Protein AF-A0A2V6QVB0-F1 (afdb_monomer_lite)

Foldseek 3Di:
DDDDDDDDPPPPPPPPPPPLPQQFDDDDPLLVVLVVCCCVPFAVFFADPPDDDHWDWPDWTWGDQQPPPWTKTWTQTDDQAQQTARIWIWTQDPVRDIDTQQEGEQDDAWDFDPVSHDYQVVVVFKDKAFPDCPVDDDPVVVVVVVVQVDQFQEWEDALGIIMTGNHDGRRHYYYCPVHDDPPPDRDCPGTGGADWPDWDWAAAPVGSPHIWIWTDGPQKIKTKRFNDQDPVSDTPIDIDMDGHDPQFDAFDDDSDNFTWTAGVVRDIDGHHDDDD

pLDDT: mean 82.77, std 16.92, range [29.02, 98.0]

Sequence (276 aa):
MKTLLVVGTAAFGLCLVAAVVSAQEEQSPRDLAALQKHIVEKDYPELFGSTAYRTKIEKILNVDLDRDGNRELVVLFAPHYRQSAPIVIYRLSKTLEVTRVKEGLAPGPLVPLSGAYLDSHSLGQGVDFTLNAKDGPIDREKTLKGLFQSKFGGIVEYRSFVHADGRTGEPAYVDMRHVDVPRGKMNCEEFEFSHVDGIAAGALQADPTKVYLVARVGPELWLYHISEFLPSGLLRKEVHVEKLPVDFVRFAPGTNPILLYETSSRAVQPLRFLPH

Structure (mmCIF, N/CA/C/O backbone):
data_AF-A0A2V6QVB0-F1
#
_entry.id   AF-A0A2V6QVB0-F1
#
loop_
_atom_site.group_PDB
_atom_site.id
_atom_site.type_symbol
_atom_site.label_atom_id
_atom_site.label_alt_id
_atom_site.label_comp_id
_atom_site.label_asym_id
_atom_site.label_entity_id
_atom_site.label_seq_id
_atom_site.pdbx_PDB_ins_code
_atom_site.Cartn_x
_atom_site.Cartn_y
_atom_site.Cartn_z
_atom_site.occupancy
_atom_site.B_iso_or_equiv
_atom_site.auth_seq_id
_atom_site.auth_comp_id
_atom_site.auth_asym_id
_atom_site.auth_atom_id
_atom_site.pdbx_PDB_model_num
ATOM 1 N N . MET A 1 1 ? 61.198 42.434 -23.731 1.00 37.97 1 MET A N 1
ATOM 2 C CA . MET A 1 1 ? 59.963 43.212 -23.983 1.00 37.97 1 MET A CA 1
ATOM 3 C C . MET A 1 1 ? 58.787 42.256 -23.901 1.00 37.97 1 MET A C 1
ATOM 5 O O . MET A 1 1 ? 58.897 41.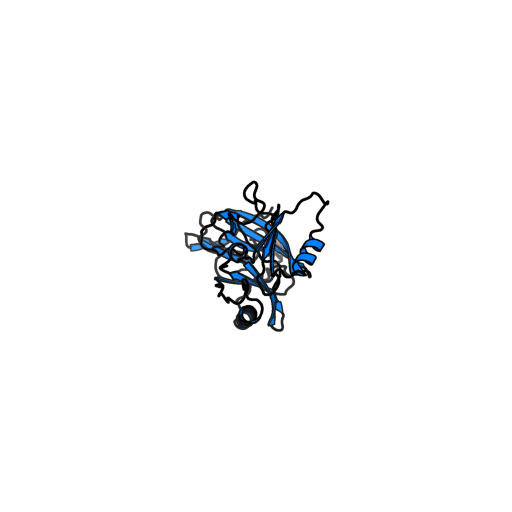146 -24.400 1.00 37.97 1 MET A O 1
ATOM 9 N N . LYS A 1 2 ? 57.763 42.640 -23.133 1.00 32.22 2 LYS A N 1
ATOM 10 C CA . LYS A 1 2 ? 56.656 41.797 -22.662 1.00 32.22 2 LYS A CA 1
ATOM 11 C C . LYS A 1 2 ? 55.667 41.494 -23.791 1.00 32.22 2 LYS A C 1
ATOM 13 O O . LYS A 1 2 ? 55.206 42.430 -24.435 1.00 32.22 2 LYS A O 1
ATOM 18 N N . THR A 1 3 ? 55.278 40.230 -23.927 1.00 32.44 3 THR A N 1
ATOM 19 C CA . THR A 1 3 ? 54.075 39.826 -24.664 1.00 32.44 3 THR A CA 1
ATOM 20 C C . THR A 1 3 ? 53.058 39.309 -23.653 1.00 32.44 3 THR A C 1
ATOM 22 O O . THR A 1 3 ? 53.370 38.448 -22.832 1.00 32.44 3 THR A O 1
ATOM 25 N N . LEU A 1 4 ? 51.873 39.919 -23.684 1.00 32.25 4 LEU A N 1
ATOM 26 C CA . LEU A 1 4 ? 50.673 39.584 -22.920 1.00 32.25 4 LEU A CA 1
ATOM 27 C C . LEU A 1 4 ? 50.307 38.102 -23.101 1.00 32.25 4 LEU A C 1
ATOM 29 O O . LEU A 1 4 ? 50.143 37.657 -24.235 1.00 32.25 4 LEU A O 1
ATOM 33 N N . LEU A 1 5 ? 50.079 37.379 -22.001 1.00 29.02 5 LEU A N 1
ATOM 34 C CA . LEU A 1 5 ? 49.250 36.176 -22.017 1.00 29.02 5 LEU A CA 1
ATOM 35 C C . LEU A 1 5 ? 47.965 36.488 -21.250 1.00 29.02 5 LEU A C 1
ATOM 37 O O . LEU A 1 5 ? 47.986 36.764 -20.051 1.00 29.02 5 LEU A O 1
ATOM 41 N N . VAL A 1 6 ? 46.857 36.495 -21.984 1.00 32.34 6 VAL A N 1
ATOM 42 C CA . VAL A 1 6 ? 45.498 36.596 -21.459 1.00 32.34 6 VAL A CA 1
ATOM 43 C C . VAL A 1 6 ? 45.210 35.307 -20.692 1.00 32.34 6 VAL A C 1
ATOM 45 O O . VAL A 1 6 ? 45.078 34.242 -21.290 1.00 32.34 6 VAL A O 1
ATOM 48 N N . VAL A 1 7 ? 45.139 35.390 -19.364 1.00 35.25 7 VAL A N 1
ATOM 49 C CA . VAL A 1 7 ? 44.635 34.297 -18.527 1.00 35.25 7 VAL A CA 1
ATOM 50 C C . VAL A 1 7 ? 43.115 34.393 -18.547 1.00 35.25 7 VAL A C 1
ATOM 52 O O . VAL A 1 7 ? 42.525 35.249 -17.892 1.00 35.25 7 VAL A O 1
ATOM 55 N N . GLY A 1 8 ? 42.488 33.541 -19.357 1.00 29.86 8 GLY A N 1
ATOM 56 C CA . GLY A 1 8 ? 41.046 33.343 -19.340 1.00 29.86 8 GLY A CA 1
ATOM 57 C C . GLY A 1 8 ? 40.625 32.764 -17.994 1.00 29.86 8 GLY A C 1
ATOM 58 O O . GLY A 1 8 ? 40.936 31.621 -17.668 1.00 29.86 8 GLY A O 1
ATOM 59 N N . THR A 1 9 ? 39.912 33.561 -17.207 1.00 36.75 9 THR A N 1
ATOM 60 C CA . THR A 1 9 ? 39.172 33.112 -16.030 1.00 36.75 9 THR A CA 1
ATOM 61 C C . THR A 1 9 ? 38.014 32.229 -16.483 1.00 36.75 9 THR A C 1
ATOM 63 O O . THR A 1 9 ? 36.933 32.722 -16.803 1.00 36.75 9 THR A O 1
ATOM 66 N N . ALA A 1 10 ? 38.233 30.916 -16.521 1.00 37.19 10 ALA A N 1
ATOM 67 C CA . ALA A 1 10 ? 37.147 29.950 -16.544 1.00 37.19 10 ALA A CA 1
ATOM 68 C C . ALA A 1 10 ? 36.517 29.927 -15.146 1.00 37.19 10 ALA A C 1
ATOM 70 O O . ALA A 1 10 ? 37.020 29.280 -14.228 1.00 37.19 10 ALA A O 1
ATOM 71 N N . ALA A 1 11 ? 35.442 30.696 -14.977 1.00 36.75 11 ALA A N 1
ATOM 72 C CA . ALA A 1 11 ? 34.552 30.574 -13.838 1.00 36.75 11 ALA A CA 1
ATOM 73 C C . ALA A 1 11 ? 33.973 29.152 -13.849 1.00 36.75 11 ALA A C 1
ATOM 75 O O . ALA A 1 11 ? 33.065 28.841 -14.617 1.00 36.75 11 ALA A O 1
ATOM 76 N N . PHE A 1 12 ? 34.546 28.272 -13.027 1.00 38.44 12 PHE A N 1
ATOM 77 C CA . PHE A 1 12 ? 33.938 26.997 -12.685 1.00 38.44 12 PHE A CA 1
ATOM 78 C C . PHE A 1 12 ? 32.614 27.314 -11.993 1.00 38.44 12 PHE A C 1
ATOM 80 O O . PHE A 1 12 ? 32.586 27.768 -10.848 1.00 38.44 12 PHE A O 1
ATOM 87 N N . GLY A 1 13 ? 31.523 27.144 -12.739 1.00 34.06 13 GLY A N 1
ATOM 88 C CA . GLY A 1 13 ? 30.174 27.231 -12.218 1.00 34.06 13 GLY A CA 1
ATOM 89 C C . GLY A 1 13 ? 30.041 26.273 -11.045 1.00 34.06 13 GLY A C 1
ATOM 90 O O . GLY A 1 13 ? 30.185 25.060 -11.195 1.00 34.06 13 GLY A O 1
ATOM 91 N N . LEU A 1 14 ? 29.793 26.846 -9.873 1.00 36.28 14 LEU A N 1
ATOM 92 C CA . LEU A 1 14 ? 29.378 26.139 -8.679 1.00 36.28 14 LEU A CA 1
ATOM 93 C C . LEU A 1 14 ? 28.029 25.476 -9.011 1.00 36.28 14 LEU A C 1
ATOM 95 O O . LEU A 1 14 ? 26.980 26.111 -8.924 1.00 36.28 14 LEU A O 1
ATOM 99 N N . CYS A 1 15 ? 28.042 24.223 -9.472 1.00 34.62 15 CYS A N 1
ATOM 100 C CA . CYS A 1 15 ? 26.831 23.414 -9.481 1.00 34.62 15 CYS A CA 1
ATOM 101 C C . CYS A 1 15 ? 26.385 23.302 -8.026 1.00 34.62 15 CYS A C 1
ATOM 103 O O . CYS A 1 15 ? 27.050 22.644 -7.225 1.00 34.62 15 CYS A O 1
ATOM 105 N N . LEU A 1 16 ? 25.279 23.967 -7.681 1.00 35.72 16 LEU A N 1
ATOM 106 C CA . LEU A 1 16 ? 24.514 23.629 -6.493 1.00 35.72 16 LEU A CA 1
ATOM 107 C C . LEU A 1 16 ? 24.148 22.148 -6.611 1.00 35.72 16 LEU A C 1
ATOM 109 O O . LEU A 1 16 ? 23.191 21.781 -7.290 1.00 35.72 16 LEU A O 1
ATOM 113 N N . VAL A 1 17 ? 24.921 21.289 -5.953 1.00 37.25 17 VAL A N 1
ATOM 114 C CA . VAL A 1 17 ? 24.457 19.963 -5.570 1.00 37.25 17 VAL A CA 1
ATOM 115 C C . VAL A 1 17 ? 23.397 20.235 -4.514 1.00 37.25 17 VAL A C 1
ATOM 117 O O . VAL A 1 17 ? 23.706 20.391 -3.334 1.00 37.25 17 VAL A O 1
ATOM 120 N N . ALA A 1 18 ? 22.147 20.401 -4.951 1.00 39.25 18 ALA A N 1
ATOM 121 C CA . ALA A 1 18 ? 21.017 20.275 -4.051 1.00 39.25 18 ALA A CA 1
ATOM 122 C C . ALA A 1 18 ? 21.215 18.935 -3.340 1.00 39.25 18 ALA A C 1
ATOM 124 O O . ALA A 1 18 ? 21.304 17.897 -3.997 1.00 39.25 18 ALA A O 1
ATOM 125 N N . ALA A 1 19 ? 21.412 18.978 -2.023 1.00 41.78 19 ALA A N 1
ATOM 126 C CA . ALA A 1 19 ? 21.563 17.781 -1.222 1.00 41.78 19 ALA A CA 1
ATOM 127 C C . ALA A 1 19 ? 20.318 16.928 -1.462 1.00 41.78 19 ALA A C 1
ATOM 129 O O . ALA A 1 19 ? 19.223 17.272 -1.014 1.00 41.78 19 ALA A O 1
ATOM 130 N N . VAL A 1 20 ? 20.470 15.848 -2.228 1.00 46.78 20 VAL A N 1
ATOM 131 C CA . VAL A 1 20 ? 19.420 14.850 -2.365 1.00 46.78 20 VAL A CA 1
ATOM 132 C C . VAL A 1 20 ? 19.421 14.114 -1.034 1.00 46.78 20 VAL A C 1
ATOM 134 O O . VAL A 1 20 ? 20.191 13.180 -0.823 1.00 46.78 20 VAL A O 1
ATOM 137 N N . VAL A 1 21 ? 18.657 14.646 -0.079 1.00 53.91 21 VAL A N 1
ATOM 138 C CA . VAL A 1 21 ? 18.435 14.000 1.212 1.00 53.91 21 VAL A CA 1
ATOM 139 C C . VAL A 1 21 ? 17.863 12.625 0.901 1.00 53.91 21 VAL A C 1
ATOM 141 O O . VAL A 1 21 ? 16.886 12.514 0.160 1.00 53.91 21 VAL A O 1
ATOM 144 N N . SER A 1 22 ? 18.514 11.580 1.407 1.00 57.16 22 SER A N 1
ATOM 145 C CA . SER A 1 22 ? 17.999 10.226 1.261 1.00 57.16 22 SER A CA 1
ATOM 146 C C . SER A 1 22 ? 16.628 10.155 1.919 1.00 57.16 22 SER A C 1
ATOM 148 O O . SER A 1 22 ? 16.522 10.303 3.135 1.00 57.16 22 SER A O 1
ATOM 150 N N . ALA A 1 23 ? 15.589 9.941 1.113 1.00 58.94 23 ALA A N 1
ATOM 151 C CA . ALA A 1 23 ? 14.232 9.766 1.614 1.00 58.94 23 ALA A CA 1
ATOM 152 C C . ALA A 1 23 ? 14.097 8.474 2.433 1.00 58.94 23 ALA A C 1
ATOM 154 O O . ALA A 1 23 ? 13.244 8.397 3.307 1.00 58.94 23 ALA A O 1
ATOM 155 N N . GLN A 1 24 ? 14.956 7.478 2.181 1.00 63.97 24 GLN A N 1
ATOM 156 C CA . GLN A 1 24 ? 14.956 6.186 2.864 1.00 63.97 24 GLN A CA 1
ATOM 157 C C . GLN A 1 24 ? 16.152 6.073 3.823 1.00 63.97 24 GLN A C 1
ATOM 159 O O . GLN A 1 24 ? 17.269 6.452 3.465 1.00 63.97 24 GLN A O 1
ATOM 164 N N . GLU A 1 25 ? 15.956 5.510 5.014 1.00 65.50 25 GLU A N 1
ATOM 165 C CA . GLU A 1 25 ? 17.053 5.133 5.923 1.00 65.50 25 GLU A CA 1
ATOM 166 C C . GLU A 1 25 ? 17.054 3.627 6.175 1.00 65.50 25 GLU A C 1
ATOM 168 O O . GLU A 1 25 ? 16.066 2.922 5.943 1.00 65.50 25 GLU A O 1
ATOM 173 N N . GLU A 1 26 ? 18.198 3.125 6.629 1.00 70.50 26 GLU A N 1
ATOM 174 C CA . GLU A 1 26 ? 18.309 1.772 7.133 1.00 70.50 26 GLU A CA 1
ATOM 175 C C . GLU A 1 26 ? 17.369 1.594 8.331 1.00 70.50 26 GLU A C 1
ATOM 177 O O . GLU A 1 26 ? 17.160 2.493 9.149 1.00 70.50 26 GLU A O 1
ATOM 182 N N . GLN A 1 27 ? 16.727 0.434 8.405 1.00 73.12 27 GLN A N 1
ATOM 183 C CA . GLN A 1 27 ? 15.726 0.187 9.428 1.00 73.12 27 GLN A CA 1
ATOM 184 C C . GLN A 1 27 ? 16.389 0.037 10.790 1.00 73.12 27 GLN A C 1
ATOM 186 O O . GLN A 1 27 ? 17.065 -0.953 11.065 1.00 73.12 27 GLN A O 1
ATOM 191 N N . SER A 1 28 ? 16.138 1.000 11.670 1.00 80.19 28 SER A N 1
ATOM 192 C CA . SER A 1 28 ? 16.492 0.892 13.077 1.00 80.19 28 SER A CA 1
ATOM 193 C C . SER A 1 28 ? 15.774 -0.318 13.703 1.00 80.19 28 SER A C 1
ATOM 195 O O . SER A 1 28 ? 14.542 -0.403 13.631 1.00 80.19 28 SER A O 1
ATOM 197 N N . PRO A 1 29 ? 16.493 -1.240 14.378 1.00 84.06 29 PRO A N 1
ATOM 198 C CA . PRO A 1 29 ? 15.870 -2.354 15.098 1.00 84.06 29 PRO A CA 1
ATOM 199 C C . PRO A 1 29 ? 14.818 -1.897 16.118 1.00 84.06 29 PRO A C 1
ATOM 201 O O . PRO A 1 29 ? 13.847 -2.603 16.384 1.00 84.06 29 PRO A O 1
ATOM 204 N N . ARG A 1 30 ? 14.999 -0.692 16.673 1.00 86.88 30 ARG A N 1
ATOM 205 C CA . ARG A 1 30 ? 14.079 -0.065 17.625 1.00 86.88 30 ARG A CA 1
ATOM 206 C C . ARG A 1 30 ? 12.747 0.310 16.965 1.00 86.88 30 ARG A C 1
ATOM 208 O O . ARG A 1 30 ? 11.698 0.066 17.557 1.00 86.88 30 ARG A O 1
ATOM 215 N N . ASP A 1 31 ? 12.792 0.854 15.753 1.00 87.19 31 ASP A N 1
ATOM 216 C CA . ASP A 1 31 ? 11.607 1.283 14.999 1.00 87.19 31 ASP A CA 1
ATOM 217 C C . ASP A 1 31 ? 10.790 0.061 14.566 1.00 87.19 31 ASP A C 1
ATOM 219 O O . ASP A 1 31 ? 9.572 0.015 14.747 1.00 87.19 31 ASP A O 1
ATOM 223 N N . LEU A 1 32 ? 11.483 -0.980 14.086 1.00 85.56 32 LEU A N 1
ATOM 224 C CA . LEU A 1 32 ? 10.873 -2.261 13.731 1.00 85.56 32 LEU A CA 1
ATOM 225 C C . LEU A 1 32 ? 10.192 -2.922 14.933 1.00 85.56 32 LEU A C 1
ATOM 227 O O . LEU A 1 32 ? 9.061 -3.388 14.810 1.00 85.56 32 LEU A O 1
ATOM 231 N N . ALA A 1 33 ? 10.843 -2.933 16.098 1.00 87.75 33 ALA A N 1
ATOM 232 C CA . ALA A 1 33 ? 10.262 -3.498 17.313 1.00 87.75 33 ALA A CA 1
ATOM 233 C C . ALA A 1 33 ? 9.012 -2.727 17.772 1.00 87.75 33 ALA A C 1
ATOM 235 O O . ALA A 1 33 ? 8.027 -3.346 18.181 1.00 87.75 33 ALA A O 1
ATOM 236 N N . ALA A 1 34 ? 9.020 -1.391 17.678 1.00 89.62 34 ALA A N 1
ATOM 237 C CA . ALA A 1 34 ? 7.856 -0.567 18.005 1.00 89.62 34 ALA A CA 1
ATOM 238 C C . ALA A 1 34 ? 6.669 -0.866 17.073 1.00 89.62 34 ALA A C 1
ATOM 240 O O . ALA A 1 34 ? 5.549 -1.070 17.547 1.00 89.62 34 ALA A O 1
ATOM 241 N N . LEU A 1 35 ? 6.926 -0.966 15.765 1.00 90.38 35 LEU A N 1
ATOM 242 C CA . LEU A 1 35 ? 5.919 -1.322 14.766 1.00 90.38 35 LEU A CA 1
ATOM 243 C C . LEU A 1 35 ? 5.354 -2.728 14.993 1.00 90.38 35 LEU A C 1
ATOM 245 O O . LEU A 1 35 ? 4.140 -2.901 15.049 1.00 90.38 35 LEU A O 1
ATOM 249 N N . GLN A 1 36 ? 6.220 -3.729 15.159 1.00 88.06 36 GLN A N 1
ATOM 250 C CA . GLN A 1 36 ? 5.799 -5.112 15.393 1.00 88.06 36 GLN A CA 1
ATOM 251 C C . GLN A 1 36 ? 4.935 -5.227 16.648 1.00 88.06 36 GLN A C 1
ATOM 253 O O . GLN A 1 36 ? 3.891 -5.879 16.618 1.00 88.06 36 GLN A O 1
ATOM 258 N N . LYS A 1 37 ? 5.333 -4.551 17.732 1.00 87.44 37 LYS A N 1
ATOM 259 C CA . LYS A 1 37 ? 4.536 -4.483 18.956 1.00 87.44 37 LYS A CA 1
ATOM 260 C C . LYS A 1 37 ? 3.161 -3.868 18.690 1.00 87.44 37 LYS A C 1
ATOM 262 O O . LYS A 1 37 ? 2.158 -4.436 19.107 1.00 87.44 37 LYS A O 1
ATOM 267 N N . HIS A 1 38 ? 3.102 -2.747 17.972 1.00 88.62 38 HIS A N 1
ATOM 268 C CA . HIS A 1 38 ? 1.840 -2.088 17.635 1.00 88.62 38 HIS A CA 1
ATOM 269 C C . HIS A 1 38 ? 0.906 -2.988 16.808 1.00 88.62 38 HIS A C 1
ATOM 271 O O . HIS A 1 38 ? -0.268 -3.114 17.151 1.00 88.62 38 HIS A O 1
ATOM 277 N N . ILE A 1 39 ? 1.421 -3.650 15.767 1.00 86.56 39 ILE A N 1
ATOM 278 C CA . ILE A 1 39 ? 0.632 -4.554 14.911 1.00 86.56 39 ILE A CA 1
ATOM 279 C C . ILE A 1 39 ? 0.060 -5.722 15.725 1.00 86.56 39 ILE A C 1
ATOM 281 O O . ILE A 1 39 ? -1.096 -6.097 15.555 1.00 86.56 39 ILE A O 1
ATOM 285 N N . VAL A 1 40 ? 0.860 -6.304 16.624 1.00 81.69 40 VAL A N 1
ATOM 286 C CA . VAL A 1 40 ? 0.429 -7.454 17.433 1.00 81.69 40 VAL A CA 1
ATOM 287 C C . VAL A 1 40 ? -0.573 -7.052 18.517 1.00 81.69 40 VAL A C 1
ATOM 289 O O . VAL A 1 40 ? -1.493 -7.814 18.803 1.00 81.69 40 VAL A O 1
ATOM 292 N N . GLU A 1 41 ? -0.398 -5.886 19.141 1.00 80.06 41 GLU A N 1
ATOM 293 C CA . GLU A 1 41 ? -1.179 -5.494 20.321 1.00 80.06 41 GLU A CA 1
ATOM 294 C C . GLU A 1 41 ? -2.402 -4.619 20.011 1.00 80.06 41 GLU A C 1
ATOM 296 O O . GLU A 1 41 ? -3.333 -4.598 20.816 1.00 80.06 41 GLU A O 1
ATOM 301 N N . LYS A 1 42 ? -2.398 -3.857 18.908 1.00 77.06 42 LYS A N 1
ATOM 302 C CA . LYS A 1 42 ? -3.380 -2.780 18.673 1.00 77.06 42 LYS A CA 1
ATOM 303 C C . LYS A 1 42 ? -4.021 -2.789 17.292 1.00 77.06 42 LYS A C 1
ATOM 305 O O . LYS A 1 42 ? -5.225 -2.586 17.193 1.00 77.06 42 LYS A O 1
ATOM 310 N N . ASP A 1 43 ? -3.231 -2.994 16.246 1.00 73.44 43 ASP A N 1
ATOM 311 C CA . ASP A 1 43 ? -3.676 -2.825 14.862 1.00 73.44 43 ASP A CA 1
ATOM 312 C C . ASP A 1 43 ? -3.411 -4.088 14.059 1.00 73.44 43 ASP A C 1
ATOM 314 O O . ASP A 1 43 ? -2.528 -4.128 13.208 1.00 73.44 43 ASP A O 1
ATOM 318 N N . TYR A 1 44 ? -4.153 -5.147 14.365 1.00 69.38 44 TYR A N 1
ATOM 319 C CA . TYR A 1 44 ? -4.078 -6.362 13.578 1.00 69.38 44 TYR A CA 1
ATOM 320 C C . TYR A 1 44 ? -4.936 -6.188 12.310 1.00 69.38 44 TYR A C 1
ATOM 322 O O . TYR A 1 44 ? -6.169 -6.240 12.403 1.00 69.38 44 TYR A O 1
ATOM 330 N N . PRO A 1 45 ? -4.338 -5.957 11.122 1.00 63.38 45 PRO A N 1
ATOM 331 C CA . PRO A 1 45 ? -5.121 -5.783 9.913 1.00 63.38 45 PRO A CA 1
ATOM 332 C C . PRO A 1 45 ? -5.739 -7.145 9.597 1.00 63.38 45 PRO A C 1
ATOM 334 O O . PRO A 1 45 ? -5.002 -8.113 9.458 1.00 63.38 45 PRO A O 1
ATOM 337 N N . GLU A 1 46 ? -7.069 -7.218 9.466 1.00 68.44 46 GLU A N 1
ATOM 338 C CA . GLU A 1 46 ? -7.847 -8.430 9.114 1.00 68.44 46 GLU A CA 1
ATOM 339 C C . GLU A 1 46 ? -8.408 -9.285 10.266 1.00 68.44 46 GLU A C 1
ATOM 341 O O . GLU A 1 46 ? -8.783 -10.439 10.041 1.00 68.44 46 GLU A O 1
ATOM 346 N N . LEU A 1 47 ? -8.533 -8.765 11.492 1.00 71.88 47 LEU A N 1
ATOM 347 C CA . LEU A 1 47 ? -9.226 -9.528 12.538 1.00 71.88 47 LEU A CA 1
ATOM 348 C C . LEU A 1 47 ? -10.743 -9.551 12.276 1.00 71.88 47 LEU A C 1
ATOM 350 O O . LEU A 1 47 ? -11.404 -8.531 12.428 1.00 71.88 47 LEU A O 1
ATOM 354 N N . PHE A 1 48 ? -11.313 -10.708 11.932 1.00 71.75 48 PHE A N 1
ATOM 355 C CA . PHE A 1 48 ? -12.766 -10.910 11.847 1.00 71.75 48 PHE A CA 1
ATOM 356 C C . PHE A 1 48 ? -13.237 -11.819 12.989 1.00 71.75 48 PHE A C 1
ATOM 358 O O . PHE A 1 48 ? -12.891 -13.004 13.053 1.00 71.75 48 PHE A O 1
ATOM 365 N N . GLY A 1 49 ? -14.034 -11.271 13.910 1.00 63.38 49 GLY A N 1
ATOM 366 C CA . GLY A 1 49 ? -14.472 -11.990 15.110 1.00 63.38 49 GLY A CA 1
ATOM 367 C C . GLY A 1 49 ? -13.306 -12.343 16.044 1.00 63.38 49 GLY A C 1
ATOM 368 O O . GLY A 1 49 ? -12.380 -11.560 16.220 1.00 63.38 49 GLY A O 1
ATOM 369 N N . SER A 1 50 ? -13.339 -13.526 16.666 1.00 60.91 50 SER A N 1
ATOM 370 C CA . SER A 1 50 ? -12.293 -13.987 17.598 1.00 60.91 50 SER A CA 1
ATOM 371 C C . SER A 1 50 ? -11.109 -14.688 16.921 1.00 60.91 50 SER A C 1
ATOM 373 O O . SER A 1 50 ? -10.218 -15.189 17.609 1.00 60.91 50 SER A O 1
ATOM 375 N N . THR A 1 51 ? -11.106 -14.795 15.589 1.00 57.25 51 THR A N 1
ATOM 376 C CA . THR A 1 51 ? -10.086 -15.567 14.871 1.00 57.25 51 THR A CA 1
ATOM 377 C C . THR A 1 51 ? -8.884 -14.685 14.571 1.00 57.25 51 THR A C 1
ATOM 379 O O . THR A 1 51 ? -8.889 -13.905 13.622 1.00 57.25 51 THR A O 1
ATOM 382 N N . ALA A 1 52 ? -7.840 -14.823 15.385 1.00 57.09 52 ALA A N 1
ATOM 383 C CA . ALA A 1 52 ? -6.549 -14.198 15.135 1.00 57.09 52 ALA A CA 1
ATOM 384 C C . ALA A 1 52 ? -5.795 -14.978 14.051 1.00 57.09 52 ALA A C 1
ATOM 386 O O . ALA A 1 52 ? -5.121 -15.970 14.334 1.00 57.09 52 ALA A O 1
ATOM 387 N N . TYR A 1 53 ? -5.906 -14.537 12.800 1.00 61.03 53 TYR A N 1
ATOM 388 C CA . TYR A 1 53 ? -4.975 -14.963 11.756 1.00 61.03 53 TYR A CA 1
ATOM 389 C C . TYR A 1 53 ? -3.587 -14.352 12.041 1.00 61.03 53 TYR A C 1
ATOM 391 O O . TYR A 1 53 ? -3.413 -13.576 12.980 1.00 61.03 53 TYR A O 1
ATOM 399 N N . ARG A 1 54 ? -2.546 -14.650 11.256 1.00 66.06 54 ARG A N 1
ATOM 400 C CA . ARG A 1 54 ? -1.252 -13.925 11.307 1.00 66.06 54 ARG A CA 1
ATOM 401 C C . ARG A 1 54 ? -0.841 -13.521 9.894 1.00 66.06 54 ARG A C 1
ATOM 403 O O . ARG A 1 54 ? -0.332 -14.356 9.157 1.00 66.06 54 ARG A O 1
ATOM 410 N N . THR A 1 55 ? -1.082 -12.269 9.513 1.00 73.88 55 THR A N 1
ATOM 411 C CA . THR A 1 55 ? -0.729 -11.721 8.205 1.00 73.88 55 THR A CA 1
ATOM 412 C C . THR A 1 55 ? 0.780 -11.643 8.108 1.00 73.88 55 THR A C 1
ATOM 414 O O . THR A 1 55 ? 1.460 -11.107 8.988 1.00 73.88 55 THR A O 1
ATOM 417 N N . LYS A 1 56 ? 1.321 -12.244 7.053 1.00 86.12 56 LYS A N 1
ATOM 418 C CA . LYS A 1 56 ? 2.758 -12.263 6.809 1.00 86.12 56 LYS A CA 1
ATOM 419 C C . LYS A 1 56 ? 3.193 -10.871 6.356 1.00 86.12 56 LYS A C 1
ATOM 421 O O . LYS A 1 56 ? 2.641 -10.334 5.400 1.00 86.12 56 LYS A O 1
ATOM 426 N N . ILE A 1 57 ? 4.202 -10.316 7.023 1.00 90.19 57 ILE A N 1
ATOM 427 C CA . ILE A 1 57 ? 4.914 -9.126 6.549 1.00 90.19 57 ILE A CA 1
ATOM 428 C C . ILE A 1 57 ? 5.960 -9.587 5.538 1.00 90.19 57 ILE A C 1
ATOM 430 O O . ILE A 1 57 ? 6.814 -10.415 5.859 1.00 90.19 57 ILE A O 1
ATOM 434 N N . GLU A 1 58 ? 5.896 -9.058 4.323 1.00 93.38 58 GLU A N 1
ATOM 435 C CA . GLU A 1 58 ? 6.831 -9.396 3.248 1.00 93.38 58 GLU A CA 1
ATOM 436 C C . GLU A 1 58 ? 7.961 -8.380 3.135 1.00 93.38 58 GLU A C 1
ATOM 438 O O . GLU A 1 58 ? 9.107 -8.744 2.866 1.00 93.38 58 GLU A O 1
ATOM 443 N N . LYS A 1 59 ? 7.651 -7.102 3.364 1.00 93.00 59 LYS A N 1
ATOM 444 C CA . LYS A 1 59 ? 8.635 -6.024 3.325 1.00 93.00 59 LYS A CA 1
ATOM 445 C C . LYS A 1 59 ? 8.202 -4.861 4.201 1.00 93.00 59 LYS A C 1
ATOM 447 O O . LYS A 1 59 ? 7.017 -4.588 4.344 1.00 93.00 59 LYS A O 1
ATOM 452 N N . ILE A 1 60 ? 9.182 -4.156 4.747 1.00 93.44 60 ILE A N 1
ATOM 453 C CA . ILE A 1 60 ? 8.991 -2.858 5.391 1.00 93.44 60 ILE A CA 1
ATOM 454 C C . ILE A 1 60 ? 9.915 -1.873 4.667 1.00 93.44 60 ILE A C 1
ATOM 456 O O . ILE A 1 60 ? 11.015 -2.256 4.260 1.00 93.44 60 ILE A O 1
ATOM 460 N N . LEU A 1 61 ? 9.491 -0.626 4.497 1.00 92.69 61 LEU A N 1
ATOM 461 C CA . LEU A 1 61 ? 10.323 0.512 4.101 1.00 92.69 61 LEU A CA 1
ATOM 462 C C . LEU A 1 61 ? 10.237 1.566 5.208 1.00 92.69 61 LEU A C 1
ATOM 464 O O . LEU A 1 61 ? 9.169 1.738 5.782 1.00 92.69 61 LEU A O 1
ATOM 468 N N . ASN A 1 62 ? 11.342 2.248 5.505 1.00 91.44 62 ASN A N 1
ATOM 469 C CA . ASN A 1 62 ? 11.366 3.411 6.395 1.00 91.44 62 ASN A CA 1
ATOM 470 C C . ASN A 1 62 ? 11.706 4.635 5.546 1.00 91.44 62 ASN A C 1
ATOM 472 O O . ASN A 1 62 ? 12.847 4.757 5.089 1.00 91.44 62 ASN A O 1
ATOM 476 N N . VAL A 1 63 ? 10.706 5.461 5.257 1.00 90.81 63 VAL A N 1
ATOM 477 C CA . VAL A 1 63 ? 10.792 6.511 4.241 1.00 90.81 63 VAL A CA 1
ATOM 478 C C . VAL A 1 63 ? 9.991 7.741 4.650 1.00 90.81 63 VAL A C 1
ATOM 480 O O . VAL A 1 63 ? 8.912 7.603 5.204 1.00 90.81 63 VAL A O 1
ATOM 483 N N . ASP A 1 64 ? 10.524 8.927 4.373 1.00 91.81 64 ASP A N 1
ATOM 484 C CA . ASP A 1 64 ? 9.796 10.201 4.433 1.00 91.81 64 ASP A CA 1
ATOM 485 C C . ASP A 1 64 ? 9.113 10.432 3.073 1.00 91.81 64 ASP A C 1
ATOM 487 O O . ASP A 1 64 ? 9.774 10.788 2.086 1.00 91.81 64 ASP A O 1
ATOM 491 N N . LEU A 1 65 ? 7.823 10.090 2.981 1.00 93.94 65 LEU A N 1
ATOM 492 C CA . LEU A 1 65 ? 7.098 10.048 1.705 1.00 93.94 65 LEU A CA 1
ATOM 493 C C . LEU A 1 65 ? 6.658 11.430 1.219 1.00 93.94 65 LEU A C 1
ATOM 495 O O . LEU A 1 65 ? 6.712 11.676 0.013 1.00 93.94 65 LEU A O 1
ATOM 499 N N . ASP A 1 66 ? 6.236 12.308 2.129 1.00 93.31 66 ASP A N 1
ATOM 500 C CA . ASP A 1 66 ? 5.752 13.657 1.806 1.00 93.31 66 ASP A CA 1
ATOM 501 C C . ASP A 1 66 ? 6.805 14.756 2.037 1.00 93.31 66 ASP A C 1
ATOM 503 O O . ASP A 1 66 ? 6.573 15.923 1.710 1.00 93.31 66 ASP A O 1
ATOM 507 N N . ARG A 1 67 ? 8.002 14.371 2.496 1.00 89.88 67 ARG A N 1
ATOM 508 C CA . ARG A 1 67 ? 9.149 15.246 2.763 1.00 89.88 67 ARG A CA 1
ATOM 509 C C . ARG A 1 67 ? 8.900 16.230 3.908 1.00 89.88 67 ARG A C 1
ATOM 511 O O . ARG A 1 67 ? 9.507 17.309 3.920 1.00 89.88 67 ARG A O 1
ATOM 518 N N . ASP A 1 68 ? 8.040 15.879 4.866 1.00 88.44 68 ASP A N 1
ATOM 519 C CA . ASP A 1 68 ? 7.766 16.692 6.058 1.00 88.44 68 ASP A CA 1
ATOM 520 C C . ASP A 1 68 ? 8.842 16.537 7.161 1.00 88.44 68 ASP A C 1
ATOM 522 O O . ASP A 1 68 ? 8.844 17.276 8.155 1.00 88.44 68 ASP A O 1
ATOM 526 N N . GLY A 1 69 ? 9.804 15.626 6.966 1.00 85.06 69 GLY A N 1
ATOM 527 C CA . GLY A 1 69 ? 10.892 15.324 7.896 1.00 85.06 69 GLY A CA 1
ATOM 528 C C . GLY A 1 69 ? 10.525 14.312 8.987 1.00 85.06 69 GLY A C 1
ATOM 529 O O . GLY A 1 69 ? 11.395 13.933 9.783 1.00 85.06 69 GLY A O 1
ATOM 530 N N . ASN A 1 70 ? 9.269 13.876 9.050 1.00 85.75 70 ASN A N 1
ATOM 531 C CA . ASN A 1 70 ? 8.842 12.683 9.768 1.00 85.75 70 ASN A CA 1
ATOM 532 C C . ASN A 1 70 ? 8.918 11.484 8.824 1.00 85.75 70 ASN A C 1
ATOM 534 O O . ASN A 1 70 ? 9.060 11.621 7.617 1.00 85.75 70 ASN A O 1
ATOM 538 N N . ARG A 1 71 ? 8.920 10.282 9.396 1.00 85.38 71 ARG A N 1
ATOM 539 C CA . ARG A 1 71 ? 9.045 9.067 8.600 1.00 85.38 71 ARG A CA 1
ATOM 540 C C . ARG A 1 71 ? 7.861 8.159 8.755 1.00 85.38 71 ARG A C 1
ATOM 542 O O . ARG A 1 71 ? 7.315 7.966 9.848 1.00 85.38 71 ARG A O 1
ATOM 549 N N . GLU A 1 72 ? 7.585 7.504 7.647 1.00 93.12 72 GLU A N 1
ATOM 550 C CA . GLU A 1 72 ? 6.605 6.468 7.517 1.00 93.12 72 GLU A CA 1
ATOM 551 C C . GLU A 1 72 ? 7.270 5.099 7.427 1.00 93.12 72 GLU A C 1
ATOM 553 O O . GLU A 1 72 ? 8.235 4.861 6.693 1.00 93.12 72 GLU A O 1
ATOM 558 N N . LEU A 1 73 ? 6.688 4.156 8.158 1.00 94.38 73 LEU A N 1
ATOM 559 C CA . LEU A 1 73 ? 6.939 2.741 7.977 1.00 94.38 73 LEU A CA 1
ATOM 560 C C . LEU A 1 73 ? 5.887 2.199 7.010 1.00 94.38 73 LEU A C 1
ATOM 562 O O . LEU A 1 73 ? 4.724 2.012 7.373 1.00 94.38 73 LEU A O 1
ATOM 566 N N . VAL A 1 74 ? 6.296 1.963 5.766 1.00 95.69 74 VAL A N 1
ATOM 567 C CA . VAL A 1 74 ? 5.446 1.368 4.730 1.00 95.69 74 VAL A CA 1
ATOM 568 C C . VAL A 1 74 ? 5.604 -0.141 4.787 1.00 95.69 74 VAL A C 1
ATOM 570 O O . VAL A 1 74 ? 6.700 -0.661 4.582 1.00 95.69 74 VAL A O 1
ATOM 573 N N . VAL A 1 75 ? 4.518 -0.851 5.056 1.00 95.31 75 VAL A N 1
ATOM 574 C CA . VAL A 1 75 ? 4.512 -2.299 5.256 1.00 95.31 75 VAL A CA 1
ATOM 575 C C . VAL A 1 75 ? 3.772 -2.963 4.107 1.00 95.31 75 VAL A C 1
ATOM 577 O O . VAL A 1 75 ? 2.605 -2.666 3.863 1.00 95.31 75 VAL A O 1
ATOM 580 N N . LEU A 1 76 ? 4.454 -3.878 3.422 1.00 96.31 76 LEU A N 1
ATOM 581 C CA . LEU A 1 76 ? 3.848 -4.815 2.486 1.00 96.31 76 LEU A CA 1
ATOM 582 C C . LEU A 1 76 ? 3.453 -6.083 3.244 1.00 96.31 76 LEU A C 1
ATOM 584 O O . LEU A 1 76 ? 4.309 -6.799 3.774 1.00 96.31 76 LEU A O 1
ATOM 588 N N . PHE A 1 77 ? 2.159 -6.352 3.268 1.00 93.06 77 PHE A N 1
ATOM 589 C CA . PHE A 1 77 ? 1.538 -7.545 3.811 1.00 93.06 77 PHE A CA 1
ATOM 590 C C . PHE A 1 77 ? 1.119 -8.500 2.689 1.00 93.06 77 PHE A C 1
ATOM 592 O O . PHE A 1 77 ? 0.759 -8.071 1.595 1.00 93.06 77 PHE A O 1
ATOM 599 N N . ALA A 1 78 ? 1.085 -9.794 3.003 1.00 91.00 78 ALA A N 1
ATOM 600 C CA . ALA A 1 78 ? 0.340 -10.788 2.237 1.00 91.00 78 ALA A CA 1
ATOM 601 C C . ALA A 1 78 ? -1.039 -10.986 2.901 1.00 91.00 78 ALA A C 1
ATOM 603 O O . ALA A 1 78 ? -1.115 -11.734 3.883 1.00 91.00 78 ALA A O 1
ATOM 604 N N . PRO A 1 79 ? -2.095 -10.282 2.442 1.00 90.06 79 PRO A N 1
ATOM 605 C CA . PRO A 1 79 ? -3.417 -10.331 3.064 1.00 90.06 79 PRO A CA 1
ATOM 606 C C . PRO A 1 79 ? -4.069 -11.712 2.935 1.00 90.06 79 PRO A C 1
ATOM 608 O O . PRO A 1 79 ? -3.813 -12.438 1.976 1.00 90.06 79 PRO A O 1
ATOM 611 N N . HIS A 1 80 ? -4.956 -12.055 3.868 1.00 88.94 80 HIS A N 1
ATOM 612 C CA . HIS A 1 80 ? -5.817 -13.236 3.768 1.00 88.94 80 HIS A CA 1
ATOM 613 C C . HIS A 1 80 ? -7.142 -12.932 3.082 1.00 88.94 80 HIS A C 1
ATOM 615 O O . HIS A 1 80 ? -7.752 -13.853 2.548 1.00 88.94 80 HIS A O 1
ATOM 621 N N . TYR A 1 81 ? -7.612 -11.683 3.115 1.00 89.62 81 TYR A N 1
ATOM 622 C CA . TYR A 1 81 ? -8.924 -11.314 2.585 1.00 89.62 81 TYR A CA 1
ATOM 623 C C . TYR A 1 81 ? -8.808 -10.523 1.286 1.00 89.62 81 TYR A C 1
ATOM 625 O O . TYR A 1 81 ? -7.950 -9.653 1.145 1.00 89.62 81 TYR A O 1
ATOM 633 N N . ARG A 1 82 ? -9.738 -10.781 0.358 1.00 91.56 82 ARG A N 1
ATOM 634 C CA . ARG A 1 82 ? -9.766 -10.172 -0.988 1.00 91.56 82 ARG A CA 1
ATOM 635 C C . ARG A 1 82 ? -9.782 -8.643 -0.976 1.00 91.56 82 ARG A C 1
ATOM 637 O O . ARG A 1 82 ? -9.279 -8.024 -1.903 1.00 91.56 82 ARG A O 1
ATOM 644 N N . GLN A 1 83 ? -10.394 -8.063 0.056 1.00 92.50 83 GLN A N 1
ATOM 645 C CA . GLN A 1 83 ? -10.662 -6.629 0.203 1.00 92.50 83 GLN A CA 1
ATOM 646 C C . GLN A 1 83 ? -9.756 -5.979 1.263 1.00 92.50 83 GLN A C 1
ATOM 648 O O . GLN A 1 83 ? -10.149 -5.045 1.960 1.00 92.50 83 GLN A O 1
ATOM 653 N N . SER A 1 84 ? -8.548 -6.504 1.458 1.00 91.81 84 SER A N 1
ATOM 654 C CA . SER A 1 84 ? -7.561 -5.954 2.390 1.00 91.81 84 SER A CA 1
ATOM 655 C C . SER A 1 84 ? -6.415 -5.286 1.659 1.00 91.81 84 SER A C 1
ATOM 657 O O . SER A 1 84 ? -5.843 -5.869 0.747 1.00 91.81 84 SER A O 1
ATOM 659 N N . ALA A 1 85 ? -6.033 -4.089 2.101 1.00 94.19 85 ALA A N 1
ATOM 660 C CA . ALA A 1 85 ? -4.883 -3.392 1.542 1.00 94.19 85 ALA A CA 1
ATOM 661 C C . ALA A 1 85 ? -3.592 -4.220 1.724 1.00 94.19 85 ALA A C 1
ATOM 663 O O . ALA A 1 85 ? -3.211 -4.475 2.871 1.00 94.19 85 ALA A O 1
ATOM 664 N N . PRO A 1 86 ? -2.885 -4.601 0.644 1.00 95.31 86 PRO A N 1
ATOM 665 C CA . PRO A 1 86 ? -1.571 -5.227 0.755 1.00 95.31 86 PRO A CA 1
ATOM 666 C C . PRO A 1 86 ? -0.509 -4.246 1.262 1.00 95.31 86 PRO A C 1
ATOM 668 O O . PRO A 1 86 ? 0.463 -4.674 1.872 1.00 95.31 86 PRO A O 1
ATOM 671 N N . ILE A 1 87 ? -0.670 -2.936 1.053 1.00 97.31 87 ILE A N 1
ATOM 672 C CA . ILE A 1 87 ? 0.265 -1.925 1.554 1.00 97.31 87 ILE A CA 1
ATOM 673 C C . ILE A 1 87 ? -0.423 -1.079 2.626 1.00 97.31 87 ILE A C 1
ATOM 675 O O . ILE A 1 87 ? -1.439 -0.430 2.365 1.00 97.31 87 ILE A O 1
ATOM 679 N N . VAL A 1 88 ? 0.162 -1.046 3.823 1.00 95.00 88 VAL A N 1
ATOM 680 C CA . VAL A 1 88 ? -0.301 -0.237 4.960 1.00 95.00 88 VAL A CA 1
ATOM 681 C C . VAL A 1 88 ? 0.820 0.693 5.406 1.00 95.00 88 VAL A C 1
ATOM 683 O O . VAL A 1 88 ? 1.986 0.303 5.433 1.00 95.00 88 VAL A O 1
ATOM 686 N N . ILE A 1 89 ? 0.469 1.930 5.753 1.00 95.69 89 ILE A N 1
ATOM 687 C CA . ILE A 1 89 ? 1.426 2.961 6.150 1.00 95.69 89 ILE A CA 1
ATOM 688 C C . ILE A 1 89 ? 1.232 3.280 7.631 1.00 95.69 89 ILE A C 1
ATOM 690 O O . ILE A 1 89 ? 0.109 3.490 8.092 1.00 95.69 89 ILE A O 1
ATOM 694 N N . TYR A 1 90 ? 2.333 3.342 8.369 1.00 94.19 90 TYR A N 1
ATOM 695 C CA . TYR A 1 90 ? 2.362 3.752 9.766 1.00 94.19 90 TYR A CA 1
ATOM 696 C C . TYR A 1 90 ? 3.234 4.988 9.926 1.00 94.19 90 TYR A C 1
ATOM 698 O O . TYR A 1 90 ? 4.308 5.061 9.335 1.00 94.19 90 TYR A O 1
ATOM 706 N N . ARG A 1 91 ? 2.817 5.927 10.772 1.00 92.19 91 ARG A N 1
ATOM 707 C CA . ARG A 1 91 ? 3.657 7.048 11.199 1.00 92.19 91 ARG A CA 1
ATOM 708 C C . ARG A 1 91 ? 4.312 6.698 12.524 1.00 92.19 91 ARG A C 1
ATOM 710 O O . ARG A 1 91 ? 3.634 6.226 13.443 1.00 92.19 91 ARG A O 1
ATOM 717 N N . LEU A 1 92 ? 5.616 6.942 12.616 1.00 87.88 92 LEU A N 1
ATOM 718 C CA . LEU A 1 92 ? 6.390 6.751 13.836 1.00 87.88 92 LEU A CA 1
ATOM 719 C C . LEU A 1 92 ? 6.800 8.114 14.393 1.00 87.88 92 LEU A C 1
ATOM 721 O O . LEU A 1 92 ? 7.544 8.865 13.764 1.00 87.88 92 LEU A O 1
ATOM 725 N N . SER A 1 93 ? 6.334 8.438 15.596 1.00 85.06 93 SER A N 1
ATOM 726 C CA . SER A 1 93 ? 6.760 9.661 16.272 1.00 85.06 93 SER A CA 1
ATOM 727 C C . SER A 1 93 ? 8.200 9.542 16.794 1.00 85.06 93 SER A C 1
ATOM 729 O O . SER A 1 93 ? 8.734 8.449 16.999 1.00 85.06 93 SER A O 1
ATOM 731 N N . LYS A 1 94 ? 8.822 10.679 17.136 1.00 81.69 94 LYS A N 1
ATOM 732 C CA . LYS A 1 94 ? 10.153 10.711 17.781 1.00 81.69 94 LYS A CA 1
ATOM 733 C C . LYS A 1 94 ? 10.199 9.970 19.129 1.00 81.69 94 LYS A C 1
ATOM 735 O O . LYS A 1 94 ? 11.276 9.583 19.582 1.00 81.69 94 LYS A O 1
ATOM 740 N N . THR A 1 95 ? 9.048 9.766 19.774 1.00 86.06 95 THR A N 1
ATOM 741 C CA . THR A 1 95 ? 8.904 9.008 21.029 1.00 86.06 95 THR A CA 1
ATOM 742 C C . THR A 1 95 ? 8.550 7.534 20.806 1.00 86.06 95 THR A C 1
ATOM 744 O O . THR A 1 95 ? 8.309 6.825 21.781 1.00 86.06 95 THR A O 1
ATOM 747 N N . LEU A 1 96 ? 8.591 7.056 19.556 1.00 85.75 96 LEU A N 1
ATOM 748 C CA . LEU A 1 96 ? 8.175 5.721 19.107 1.00 85.75 96 LEU A CA 1
ATOM 749 C C . LEU A 1 96 ? 6.682 5.416 19.238 1.00 85.75 96 LEU A C 1
ATOM 751 O O . LEU A 1 96 ? 6.280 4.252 19.318 1.00 85.75 96 LEU A O 1
ATOM 755 N N . GLU A 1 97 ? 5.840 6.439 19.272 1.00 89.62 97 GLU A N 1
ATOM 756 C CA . GLU A 1 97 ? 4.413 6.203 19.134 1.00 89.62 97 GLU A CA 1
ATOM 757 C C . GLU A 1 97 ? 4.112 5.850 17.678 1.00 89.62 97 GLU A C 1
ATOM 759 O O . GLU A 1 97 ? 4.410 6.622 16.767 1.00 89.62 97 GLU A O 1
ATOM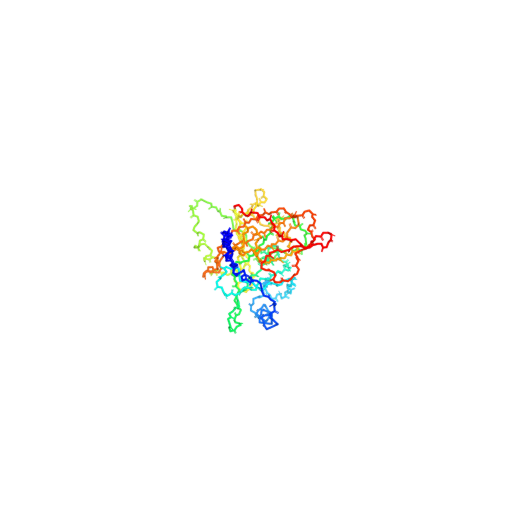 764 N N . VAL A 1 98 ? 3.552 4.660 17.473 1.00 90.50 98 VAL A N 1
ATOM 765 C CA . VAL A 1 98 ? 3.131 4.171 16.161 1.00 90.50 98 VAL A CA 1
ATOM 766 C C . VAL A 1 98 ? 1.650 4.469 15.996 1.00 90.50 98 VAL A C 1
ATOM 768 O O . VAL A 1 98 ? 0.845 4.096 16.852 1.00 90.50 98 VAL A O 1
ATOM 771 N N . THR A 1 99 ? 1.300 5.110 14.886 1.00 90.56 99 THR A N 1
ATOM 772 C CA . THR A 1 99 ? -0.090 5.354 14.487 1.00 90.56 99 THR A CA 1
ATOM 773 C C . THR A 1 99 ? -0.306 4.869 13.063 1.00 90.56 99 THR A C 1
ATOM 775 O O . THR A 1 99 ? 0.544 5.070 12.195 1.00 90.56 99 THR A O 1
ATOM 778 N N . ARG A 1 100 ? -1.431 4.198 12.817 1.00 91.19 100 ARG A N 1
ATOM 779 C CA . ARG A 1 100 ? -1.784 3.712 11.485 1.00 91.19 100 ARG A CA 1
ATOM 780 C C . ARG A 1 100 ? -2.379 4.851 10.658 1.00 91.19 100 ARG A C 1
ATOM 782 O O . ARG A 1 100 ? -3.279 5.555 11.117 1.00 91.19 100 ARG A O 1
ATOM 789 N N . VAL A 1 101 ? -1.918 5.006 9.421 1.00 92.88 101 VAL A N 1
ATOM 790 C CA . VAL A 1 101 ? -2.641 5.787 8.413 1.00 92.88 101 VAL A CA 1
ATOM 791 C C . VAL A 1 101 ? -3.859 4.971 7.982 1.00 92.88 101 VAL A C 1
ATOM 793 O O . VAL A 1 101 ? -3.741 3.785 7.670 1.00 92.88 101 VAL A O 1
ATOM 796 N N . LYS A 1 102 ? -5.047 5.587 7.991 1.00 92.00 102 LYS A N 1
ATOM 797 C CA . LYS A 1 102 ? -6.297 4.871 7.684 1.00 92.00 102 LYS A CA 1
ATOM 798 C C . LYS A 1 102 ? -6.320 4.374 6.248 1.00 92.00 102 LYS A C 1
ATOM 800 O O . LYS A 1 102 ? -6.778 3.267 5.982 1.00 92.00 102 LYS A O 1
ATOM 805 N N . GLU A 1 103 ? -5.848 5.201 5.324 1.00 94.38 103 GLU A N 1
ATOM 806 C CA . GLU A 1 103 ? -5.801 4.843 3.917 1.00 94.38 103 GLU A CA 1
ATOM 807 C C . GLU A 1 103 ? -4.603 3.935 3.602 1.00 94.38 103 GLU A C 1
ATOM 809 O O . GLU A 1 103 ? -3.444 4.335 3.719 1.00 94.38 103 GLU A O 1
ATOM 814 N N . GLY A 1 104 ? -4.905 2.702 3.193 1.00 95.38 104 GLY A N 1
ATOM 815 C CA . GLY A 1 104 ? -3.956 1.756 2.614 1.00 95.38 104 GLY A CA 1
ATOM 816 C C . GLY A 1 104 ? -3.966 1.802 1.085 1.00 95.38 104 GLY A C 1
ATOM 817 O O . GLY A 1 104 ? -4.808 2.456 0.463 1.00 95.38 104 GLY A O 1
ATOM 818 N N . LEU A 1 105 ? -3.026 1.089 0.464 1.00 97.50 105 LEU A N 1
ATOM 819 C CA . LEU A 1 105 ? -2.903 1.012 -0.993 1.00 97.50 105 LEU A CA 1
ATOM 820 C C . LEU A 1 105 ? -3.053 -0.435 -1.473 1.00 97.50 105 LEU A C 1
ATOM 822 O O . LEU A 1 105 ? -2.496 -1.358 -0.877 1.00 97.50 105 LEU A O 1
ATOM 826 N N . ALA A 1 106 ? -3.772 -0.604 -2.581 1.00 97.44 106 ALA A N 1
ATOM 827 C CA . ALA A 1 106 ? -3.905 -1.853 -3.322 1.00 97.44 106 ALA A CA 1
ATOM 828 C C . ALA A 1 106 ? -3.571 -1.592 -4.803 1.00 97.44 106 ALA A C 1
ATOM 830 O O . ALA A 1 106 ? -4.472 -1.323 -5.595 1.00 97.44 106 ALA A O 1
ATOM 831 N N . PRO A 1 107 ? -2.276 -1.565 -5.171 1.00 97.56 107 PRO A N 1
ATOM 832 C CA . PRO A 1 107 ? -1.872 -1.350 -6.553 1.00 97.56 107 PRO A CA 1
ATOM 833 C C . PRO A 1 107 ? -2.267 -2.522 -7.441 1.00 97.56 107 PRO A C 1
ATOM 835 O O . PRO A 1 107 ? -2.283 -3.673 -7.004 1.00 97.56 107 PRO A O 1
ATOM 838 N N . GLY A 1 108 ? -2.496 -2.217 -8.713 1.00 96.56 108 GLY A N 1
ATOM 839 C CA . GLY A 1 108 ? -2.807 -3.207 -9.731 1.00 96.56 108 GLY A CA 1
ATOM 840 C C . GLY A 1 108 ? -4.258 -3.181 -10.194 1.00 96.56 108 GLY A C 1
ATOM 841 O O . GLY A 1 108 ? -5.129 -2.594 -9.545 1.00 96.56 108 GLY A O 1
ATOM 842 N N . PRO A 1 109 ? -4.540 -3.850 -11.322 1.00 95.56 109 PRO A N 1
ATOM 843 C CA . PRO A 1 109 ? -5.907 -4.103 -11.740 1.00 95.56 109 PRO A CA 1
ATOM 844 C C . PRO A 1 109 ? -6.625 -5.029 -10.747 1.00 95.56 109 PRO A C 1
ATOM 846 O O . PRO A 1 109 ? -6.007 -5.746 -9.955 1.00 95.56 109 PRO A O 1
ATOM 849 N N . LEU A 1 110 ? -7.953 -5.058 -10.827 1.00 95.62 110 LEU A N 1
ATOM 850 C CA . LEU A 1 110 ? -8.739 -6.114 -10.196 1.00 95.62 110 LEU A CA 1
ATOM 851 C C . LEU A 1 110 ? -8.598 -7.390 -11.024 1.00 95.62 110 LEU A C 1
ATOM 853 O O . LEU A 1 110 ? -8.707 -7.351 -12.253 1.00 95.62 110 LEU A O 1
ATOM 857 N N . VAL A 1 111 ? -8.353 -8.513 -10.358 1.00 94.75 111 VAL A N 1
ATOM 858 C CA . VAL A 1 111 ? -8.123 -9.804 -11.017 1.00 94.75 111 VAL A CA 1
ATOM 859 C C . VAL A 1 111 ? -9.233 -10.795 -10.675 1.00 94.75 111 VAL A C 1
ATOM 861 O O . VAL A 1 111 ? -9.871 -10.658 -9.629 1.00 94.75 111 VAL A O 1
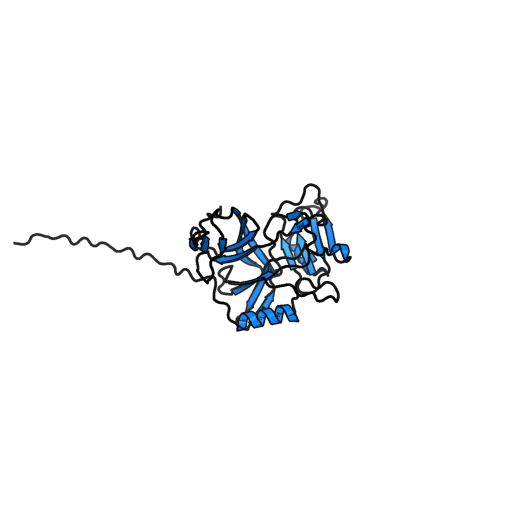ATOM 864 N N . PRO A 1 112 ? -9.497 -11.790 -11.542 1.00 94.25 112 PRO A N 1
ATOM 865 C CA . PRO A 1 112 ? -10.411 -12.875 -11.212 1.00 94.25 112 PRO A CA 1
ATOM 866 C C . PRO A 1 112 ? -9.979 -13.608 -9.942 1.00 94.25 112 PRO A C 1
ATOM 868 O O . PRO A 1 112 ? -8.791 -13.671 -9.631 1.00 94.25 112 PRO A O 1
ATOM 871 N N . LEU A 1 113 ? -10.943 -14.219 -9.257 1.00 94.44 113 LEU A N 1
ATOM 872 C CA . LEU A 1 113 ? -10.680 -14.991 -8.046 1.00 94.44 113 LEU A CA 1
ATOM 873 C C . LEU A 1 113 ? -9.671 -16.117 -8.299 1.00 94.44 113 LEU A C 1
ATOM 875 O O . LEU A 1 113 ? -9.935 -17.035 -9.079 1.00 94.44 113 LEU A O 1
ATOM 879 N N . SER A 1 114 ? -8.552 -16.093 -7.579 1.00 92.69 114 SER A N 1
ATOM 880 C CA . SER A 1 114 ? -7.580 -17.193 -7.579 1.00 92.69 114 SER A CA 1
ATOM 881 C C . SER A 1 114 ? -7.974 -18.332 -6.635 1.00 92.69 114 SER A C 1
ATOM 883 O O . SER A 1 114 ? -7.492 -19.455 -6.776 1.00 92.69 114 SER A O 1
ATOM 885 N N . GLY A 1 115 ? -8.829 -18.039 -5.650 1.00 90.50 115 GLY A N 1
ATOM 886 C CA . GLY A 1 115 ? -9.128 -18.936 -4.532 1.00 90.50 115 GLY A CA 1
ATOM 887 C C . GLY A 1 115 ? -8.094 -18.886 -3.400 1.00 90.50 115 GLY A C 1
ATOM 888 O O . GLY A 1 115 ? -8.246 -19.617 -2.424 1.00 90.50 115 GLY A O 1
ATOM 889 N N . ALA A 1 116 ? -7.074 -18.025 -3.494 1.00 86.88 116 ALA A N 1
ATOM 890 C CA . ALA A 1 116 ? -6.058 -17.861 -2.453 1.00 86.88 116 ALA A CA 1
ATOM 891 C C . ALA A 1 116 ? -6.538 -17.024 -1.252 1.00 86.88 116 ALA A C 1
ATOM 893 O O . ALA A 1 116 ? -5.956 -17.118 -0.173 1.00 86.88 116 ALA A O 1
ATOM 894 N N . TYR A 1 117 ? -7.598 -16.230 -1.431 1.00 89.44 117 TYR A N 1
ATOM 895 C CA . TYR A 1 117 ? -8.081 -15.277 -0.435 1.00 89.44 117 TYR A CA 1
ATOM 896 C C . TYR A 1 117 ? -9.499 -15.594 0.052 1.00 89.44 117 TYR A C 1
ATOM 898 O O . TYR A 1 117 ? -10.394 -15.969 -0.718 1.00 89.44 117 TYR A O 1
ATOM 906 N N . LEU A 1 118 ? -9.706 -15.361 1.344 1.00 88.81 118 LEU A N 1
ATOM 907 C CA . LEU A 1 118 ? -10.989 -15.399 2.027 1.00 88.81 118 LEU A CA 1
ATOM 908 C C . LEU A 1 118 ? -11.879 -14.227 1.601 1.00 88.81 118 LEU A C 1
ATOM 910 O O . LEU A 1 118 ? -11.415 -13.131 1.275 1.00 88.81 118 LEU A O 1
ATOM 914 N N . ASP A 1 119 ? -13.182 -14.465 1.650 1.00 88.44 119 ASP A N 1
ATOM 915 C CA . ASP A 1 119 ? -14.214 -13.482 1.347 1.00 88.44 119 ASP A CA 1
ATOM 916 C C . ASP A 1 119 ? -15.008 -13.145 2.615 1.00 88.44 119 ASP A C 1
ATOM 918 O O . ASP A 1 119 ? -15.529 -14.031 3.296 1.00 88.44 119 ASP A O 1
ATOM 922 N N . SER A 1 120 ? -15.093 -11.854 2.937 1.00 86.12 12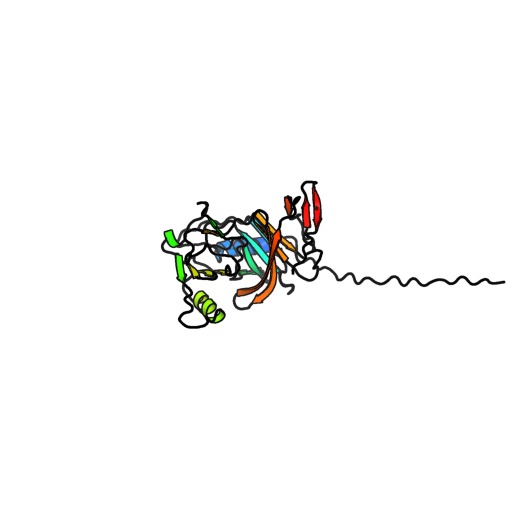0 SER A N 1
ATOM 923 C CA . SER A 1 120 ? -15.806 -11.358 4.116 1.00 86.12 120 SER A CA 1
ATOM 924 C C . SER A 1 120 ? -17.325 -11.549 3.998 1.00 86.12 120 SER A C 1
ATOM 926 O O . SER A 1 120 ? -17.986 -11.736 5.025 1.00 86.12 120 SER A O 1
ATOM 928 N N . HIS A 1 121 ? -17.890 -11.588 2.784 1.00 87.56 121 HIS A N 1
ATOM 929 C CA . HIS A 1 121 ? -19.317 -11.876 2.575 1.00 87.56 121 HIS A CA 1
ATOM 930 C C . HIS A 1 121 ? -19.670 -13.298 2.991 1.00 87.56 121 HIS A C 1
ATOM 932 O O . HIS A 1 121 ? -20.659 -13.513 3.690 1.00 87.56 121 HIS A O 1
ATOM 938 N N . SER A 1 122 ? -18.810 -14.259 2.651 1.00 85.12 122 SER A N 1
ATOM 939 C CA . SER A 1 122 ? -18.953 -15.661 3.058 1.00 85.12 122 SER A CA 1
ATOM 940 C C . SER A 1 122 ? -18.965 -15.852 4.586 1.00 85.12 122 SER A C 1
ATOM 942 O O . SER A 1 122 ? -19.481 -16.853 5.078 1.00 85.12 122 SER A O 1
ATOM 944 N N . LEU A 1 123 ? -18.444 -14.884 5.353 1.00 81.00 123 LEU A N 1
ATOM 945 C CA . LEU A 1 123 ? -18.488 -14.861 6.822 1.00 81.00 123 LEU A CA 1
ATOM 946 C C . LEU A 1 123 ? -19.683 -14.072 7.393 1.00 81.00 123 LEU A C 1
ATOM 948 O O . LEU A 1 123 ? -19.799 -13.931 8.612 1.00 81.00 123 LEU A O 1
ATOM 952 N N . GLY A 1 124 ? -20.541 -13.503 6.540 1.00 83.88 124 GLY A N 1
ATOM 953 C CA . GLY A 1 124 ? -21.599 -12.572 6.944 1.00 83.88 124 GLY A CA 1
ATOM 954 C C . GLY A 1 124 ? -21.063 -11.262 7.532 1.00 83.88 124 GLY A C 1
ATOM 955 O O . GLY A 1 124 ? -21.773 -10.591 8.278 1.00 83.88 124 GLY A O 1
ATOM 956 N N . GLN A 1 125 ? -19.799 -10.933 7.251 1.00 86.00 125 GLN A N 1
ATOM 957 C CA . GLN A 1 125 ? -19.109 -9.749 7.767 1.00 86.00 125 GLN A CA 1
ATOM 958 C C . GLN A 1 125 ? -18.890 -8.681 6.696 1.00 86.00 125 GLN A C 1
ATOM 960 O O . GLN A 1 125 ? -18.491 -7.584 7.058 1.00 86.00 125 GLN A O 1
ATOM 965 N N . GLY A 1 126 ? -19.112 -8.988 5.417 1.00 88.50 126 GLY A N 1
ATOM 966 C CA . GLY A 1 126 ? -18.990 -8.059 4.294 1.00 88.50 126 GLY A CA 1
ATOM 967 C C . GLY A 1 126 ? -20.350 -7.612 3.767 1.00 88.50 126 GLY A C 1
ATOM 968 O O . GLY A 1 126 ? -21.311 -8.386 3.769 1.00 88.50 126 GLY A O 1
ATOM 969 N N . VAL A 1 127 ? -20.426 -6.366 3.316 1.00 90.00 127 VAL A N 1
ATOM 970 C CA . VAL A 1 127 ? -21.592 -5.792 2.647 1.00 90.00 127 VAL A CA 1
ATOM 971 C C . VAL A 1 127 ? -21.143 -4.816 1.565 1.00 90.00 127 VAL A C 1
ATOM 973 O O . VAL A 1 127 ? -20.237 -4.012 1.778 1.00 90.00 127 VAL A O 1
ATOM 976 N N . ASP A 1 128 ? -21.826 -4.851 0.423 1.00 90.19 128 ASP A N 1
ATOM 977 C CA . ASP A 1 128 ? -21.605 -3.926 -0.683 1.00 90.19 128 ASP A CA 1
ATOM 978 C C . ASP A 1 128 ? -22.772 -2.932 -0.807 1.00 90.19 128 ASP A C 1
ATOM 980 O O . ASP A 1 128 ? -23.949 -3.301 -0.812 1.00 90.19 128 ASP A O 1
ATOM 984 N N . PHE A 1 129 ? -22.441 -1.648 -0.929 1.00 86.25 129 PHE A N 1
ATOM 985 C CA . PHE A 1 129 ? -23.380 -0.542 -1.096 1.00 86.25 129 PHE A CA 1
ATOM 986 C C . PHE A 1 129 ? -23.227 0.063 -2.486 1.00 86.25 129 PHE A C 1
ATOM 988 O O . PHE A 1 129 ? -22.179 0.611 -2.825 1.00 86.25 129 PHE A O 1
ATOM 995 N N . THR A 1 130 ? -24.284 0.043 -3.294 1.00 81.81 130 THR A N 1
ATOM 996 C CA . THR A 1 130 ? -24.274 0.760 -4.574 1.00 81.81 130 THR A CA 1
ATOM 997 C C . THR A 1 130 ? -24.350 2.267 -4.342 1.00 81.81 130 THR A C 1
ATOM 999 O O . THR A 1 130 ? -25.249 2.758 -3.654 1.00 81.81 130 THR A O 1
ATOM 1002 N N . LEU A 1 131 ? -23.450 3.021 -4.973 1.00 70.00 131 LEU A N 1
ATOM 1003 C CA . LEU A 1 131 ? -23.486 4.481 -4.962 1.00 70.00 131 LEU A CA 1
ATOM 1004 C C . LEU A 1 131 ? -24.490 4.955 -6.025 1.00 70.00 131 LEU A C 1
ATOM 1006 O O . LEU A 1 131 ? -24.133 5.254 -7.163 1.00 70.00 131 LEU A O 1
ATOM 1010 N N . ASN A 1 132 ? -25.781 4.978 -5.684 1.00 59.16 132 ASN A N 1
ATOM 1011 C CA . ASN A 1 132 ? -26.806 5.483 -6.597 1.00 59.16 132 ASN A CA 1
ATOM 1012 C C . ASN A 1 132 ? -26.788 7.018 -6.627 1.00 59.16 132 ASN A C 1
ATOM 1014 O O . ASN A 1 132 ? -27.200 7.669 -5.674 1.00 59.16 132 ASN A O 1
ATOM 1018 N N . ALA A 1 133 ? -26.425 7.603 -7.770 1.00 53.78 133 ALA A N 1
ATOM 1019 C CA . ALA A 1 133 ? -26.463 9.051 -8.021 1.00 53.78 133 ALA A CA 1
ATOM 1020 C C . ALA A 1 133 ? -27.885 9.668 -8.052 1.00 53.78 133 ALA A C 1
ATOM 1022 O O . ALA A 1 133 ? -28.056 10.806 -8.488 1.00 53.78 133 ALA A O 1
ATOM 1023 N N . LYS A 1 134 ? -28.924 8.927 -7.636 1.00 50.94 134 LYS A N 1
ATOM 1024 C CA . LYS A 1 134 ? -30.320 9.390 -7.681 1.00 50.94 134 LYS A CA 1
ATOM 1025 C C . LYS A 1 134 ? -30.617 10.511 -6.678 1.00 50.94 134 LYS A C 1
ATOM 1027 O O . LYS A 1 134 ? -31.530 11.285 -6.937 1.00 50.94 134 LYS A O 1
ATOM 1032 N N . ASP A 1 135 ? -29.813 10.647 -5.622 1.00 48.19 135 ASP A N 1
ATOM 1033 C CA . ASP A 1 135 ? -30.036 11.615 -4.535 1.00 48.19 135 ASP A CA 1
ATOM 1034 C C . ASP A 1 135 ? -29.099 12.841 -4.590 1.00 48.19 135 ASP A C 1
ATOM 1036 O O . ASP A 1 135 ? -28.985 13.599 -3.627 1.00 48.19 135 ASP A O 1
ATOM 1040 N N . GLY A 1 136 ? -28.445 13.071 -5.736 1.00 53.06 136 GLY A N 1
ATOM 1041 C CA . GLY A 1 136 ? -27.526 14.192 -5.953 1.00 53.06 136 GLY A CA 1
ATOM 1042 C C . GLY A 1 136 ? -26.044 13.832 -5.761 1.00 53.06 136 GLY A C 1
ATOM 1043 O O . GLY A 1 136 ? -25.701 12.666 -5.558 1.00 53.06 136 GLY A O 1
ATOM 1044 N N . PRO A 1 137 ? -25.133 14.816 -5.893 1.00 56.66 137 PRO A N 1
ATOM 1045 C CA . PRO A 1 137 ? -23.700 14.583 -5.747 1.00 56.66 137 PRO A CA 1
ATOM 1046 C C . PRO A 1 137 ? -23.366 14.154 -4.313 1.00 56.66 137 PRO A C 1
ATOM 1048 O O . PRO A 1 137 ? -23.699 14.841 -3.349 1.00 56.66 137 PRO A O 1
ATOM 1051 N N . ILE A 1 138 ? -22.689 13.014 -4.181 1.00 64.81 138 ILE A N 1
ATOM 1052 C CA . ILE A 1 138 ? -22.247 12.475 -2.894 1.00 64.81 138 ILE A CA 1
ATOM 1053 C C . ILE A 1 138 ? -21.106 13.347 -2.360 1.00 64.81 138 ILE A C 1
ATOM 1055 O O . ILE A 1 138 ? -20.046 13.448 -2.981 1.00 64.81 138 ILE A O 1
ATOM 1059 N N . ASP A 1 139 ? -21.306 13.957 -1.191 1.00 71.50 139 ASP A N 1
ATOM 1060 C CA . ASP A 1 139 ? -20.225 14.592 -0.436 1.00 71.50 139 ASP A CA 1
ATOM 1061 C C . ASP A 1 139 ? -19.311 13.494 0.120 1.00 71.50 139 ASP A C 1
ATOM 1063 O O . ASP A 1 139 ? -19.621 12.833 1.119 1.00 71.50 139 ASP A O 1
ATOM 1067 N N . ARG A 1 140 ? -18.197 13.261 -0.577 1.00 71.44 140 ARG A N 1
ATOM 1068 C CA . ARG A 1 140 ? -17.254 12.183 -0.271 1.00 71.44 140 ARG A CA 1
ATOM 1069 C C . ARG A 1 140 ? -16.632 12.337 1.107 1.00 71.44 140 ARG A C 1
ATOM 1071 O O . ARG A 1 140 ? -16.536 11.350 1.826 1.00 71.44 140 ARG A O 1
ATOM 1078 N N . GLU A 1 141 ? -16.208 13.538 1.487 1.00 70.38 141 GLU A N 1
ATOM 1079 C CA . GLU A 1 141 ? -15.541 13.740 2.775 1.00 70.38 141 GLU A CA 1
ATOM 1080 C C . GLU A 1 141 ? -16.509 13.453 3.923 1.00 70.38 141 GLU A C 1
ATOM 1082 O O . GLU A 1 141 ? -16.176 12.725 4.862 1.00 70.38 141 GLU A O 1
ATOM 1087 N N . LYS A 1 142 ? -17.750 13.933 3.802 1.00 71.94 142 LYS A N 1
ATOM 1088 C CA . LYS A 1 142 ? -18.812 13.631 4.762 1.00 71.94 142 LYS A CA 1
ATOM 1089 C C . LYS A 1 142 ? -19.167 12.142 4.786 1.00 71.94 142 LYS A C 1
ATOM 1091 O O . LYS A 1 142 ? -19.375 11.594 5.867 1.00 71.94 142 LYS A O 1
ATOM 1096 N N . THR A 1 143 ? -19.206 11.488 3.625 1.00 73.44 143 THR A N 1
ATOM 1097 C CA . THR A 1 143 ? -19.512 10.053 3.503 1.00 73.44 143 THR A CA 1
ATOM 1098 C C . THR A 1 143 ? -18.419 9.202 4.137 1.00 73.44 143 THR A C 1
ATOM 1100 O O . THR A 1 143 ? -18.717 8.378 4.996 1.00 73.44 143 THR A O 1
ATOM 1103 N N . LEU A 1 144 ? -17.150 9.451 3.803 1.00 74.12 144 LEU A N 1
ATOM 1104 C CA . LEU A 1 144 ? -16.011 8.753 4.399 1.00 74.12 144 LEU A CA 1
ATOM 1105 C C . LEU 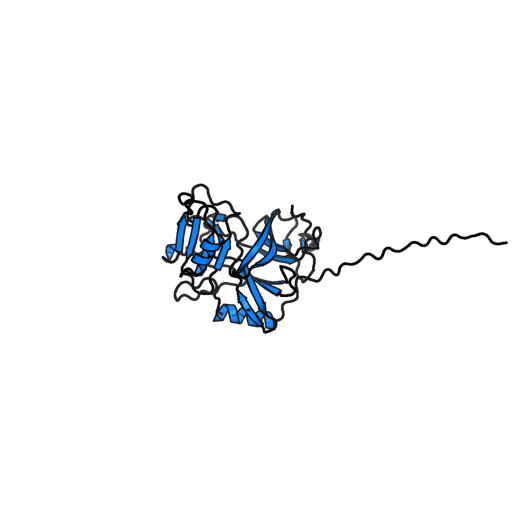A 1 144 ? -15.931 9.005 5.902 1.00 74.12 144 LEU A C 1
ATOM 1107 O O . LEU A 1 144 ? -15.735 8.066 6.665 1.00 74.12 144 LEU A O 1
ATOM 1111 N N . LYS A 1 145 ? -16.163 10.241 6.358 1.00 75.62 145 LYS A N 1
ATOM 1112 C CA . LYS A 1 145 ? -16.235 10.547 7.791 1.00 75.62 145 LYS A CA 1
ATOM 1113 C C . LYS A 1 145 ? -17.342 9.754 8.485 1.00 75.62 145 LYS A C 1
ATOM 1115 O O . LYS A 1 145 ? -17.092 9.199 9.550 1.00 75.62 145 LYS A O 1
ATOM 1120 N N . GLY A 1 146 ? -18.529 9.669 7.884 1.00 74.00 146 GLY A N 1
ATOM 1121 C CA . GLY A 1 146 ? -19.634 8.859 8.398 1.00 74.00 146 GLY A CA 1
ATOM 1122 C C . GLY A 1 146 ? -19.299 7.367 8.444 1.00 74.00 146 GLY A C 1
ATOM 1123 O O . GLY A 1 146 ? -19.567 6.714 9.450 1.00 74.00 146 GLY A O 1
ATOM 1124 N N . LEU A 1 147 ? -18.648 6.839 7.403 1.00 74.25 147 LEU A N 1
ATOM 1125 C CA . LEU A 1 147 ? -18.201 5.447 7.357 1.00 74.25 147 LEU A CA 1
ATOM 1126 C C . LEU A 1 147 ? -17.109 5.165 8.402 1.00 74.25 147 LEU A C 1
ATOM 1128 O O . LEU A 1 147 ? -17.199 4.164 9.104 1.00 74.25 147 LEU A O 1
ATOM 1132 N N . PHE A 1 148 ? -16.150 6.070 8.610 1.00 76.00 148 PHE A N 1
ATOM 1133 C CA . PHE A 1 148 ? -15.144 5.942 9.675 1.00 76.00 148 PHE A CA 1
ATOM 1134 C C . PHE A 1 148 ? -15.717 6.062 11.092 1.00 76.00 148 PHE A C 1
ATOM 1136 O O . PHE A 1 148 ? -15.097 5.598 12.042 1.00 76.00 148 PHE A O 1
ATOM 1143 N N . GLN A 1 149 ? -16.871 6.712 11.250 1.00 77.19 149 GLN A N 1
ATOM 1144 C CA . GLN A 1 149 ? -17.603 6.793 12.519 1.00 77.19 149 GLN A CA 1
ATOM 1145 C C . GLN A 1 149 ? -18.576 5.622 12.719 1.00 77.19 149 GLN A C 1
ATOM 1147 O O . GLN A 1 149 ? -19.211 5.517 13.770 1.00 77.19 149 GLN A O 1
ATOM 1152 N N . SER A 1 150 ? -18.730 4.766 11.709 1.00 73.88 150 SER A N 1
ATOM 1153 C CA . SER A 1 150 ? -19.597 3.596 11.764 1.00 73.88 150 SER A CA 1
ATOM 1154 C C . SER A 1 150 ? -18.913 2.419 12.473 1.00 73.88 150 SER A C 1
ATOM 1156 O O . SER A 1 150 ? -17.794 2.526 12.967 1.00 73.88 150 SER A O 1
ATOM 1158 N N . LYS A 1 151 ? -19.601 1.273 12.538 1.00 78.06 151 LYS A N 1
ATOM 1159 C CA . LYS A 1 151 ? -19.056 0.030 13.107 1.00 78.06 151 LYS A CA 1
ATOM 1160 C C . LYS A 1 151 ? -18.210 -0.780 12.112 1.00 78.06 151 LYS A C 1
ATOM 1162 O O . LYS A 1 151 ? -17.759 -1.861 12.477 1.00 78.06 151 LYS A O 1
ATOM 1167 N N . PHE A 1 152 ? -18.045 -0.308 10.875 1.00 85.31 152 PHE A N 1
ATOM 1168 C CA . PHE A 1 152 ? -17.202 -0.974 9.882 1.00 85.31 152 PHE A CA 1
ATOM 1169 C C . PHE A 1 152 ? -15.727 -0.702 10.171 1.00 85.31 152 PHE A C 1
ATOM 1171 O O . PHE A 1 152 ? -15.351 0.441 10.432 1.00 85.31 152 PHE A O 1
ATOM 1178 N N . GLY A 1 153 ? -14.892 -1.737 10.098 1.00 84.75 153 GLY A N 1
ATOM 1179 C CA . GLY A 1 153 ? -13.441 -1.582 10.237 1.00 84.75 153 GLY A CA 1
ATOM 1180 C C . GLY A 1 153 ? -12.681 -1.657 8.919 1.00 84.75 153 GLY A C 1
ATOM 1181 O O . GLY A 1 153 ? -11.516 -1.273 8.878 1.00 84.75 153 GLY A O 1
ATOM 1182 N N . GLY A 1 154 ? -13.308 -2.120 7.836 1.00 89.94 154 GLY A N 1
ATOM 1183 C CA . GLY A 1 154 ? -12.733 -2.121 6.493 1.00 89.94 154 GLY A CA 1
ATOM 1184 C C . GLY A 1 154 ? -13.677 -1.443 5.517 1.00 89.94 154 GLY A C 1
ATOM 1185 O O . GLY A 1 154 ? -14.869 -1.732 5.527 1.00 89.94 154 GLY A O 1
ATOM 1186 N N . ILE A 1 155 ? -13.157 -0.529 4.700 1.00 92.62 155 ILE A N 1
ATOM 1187 C CA . ILE A 1 155 ? -13.903 0.172 3.653 1.00 92.62 155 ILE A CA 1
ATOM 1188 C C . ILE A 1 155 ? -13.068 0.149 2.370 1.00 92.62 155 ILE A C 1
ATOM 1190 O O . ILE A 1 155 ? -11.908 0.561 2.372 1.00 92.62 155 ILE A O 1
ATOM 1194 N N . VAL A 1 156 ? -13.659 -0.272 1.257 1.00 94.06 156 VAL A N 1
ATOM 1195 C CA . VAL A 1 156 ? -13.055 -0.155 -0.075 1.00 94.06 156 VAL A CA 1
ATOM 1196 C C . VAL A 1 156 ? -14.024 0.588 -0.979 1.00 94.06 156 VAL A C 1
ATOM 1198 O O . VAL A 1 156 ? -15.166 0.171 -1.158 1.00 94.06 156 VAL A O 1
ATOM 1201 N N . GLU A 1 157 ? -13.583 1.703 -1.549 1.00 92.19 157 GLU A N 1
ATOM 1202 C CA . GLU A 1 157 ? -14.410 2.518 -2.438 1.00 92.19 157 GLU A CA 1
ATOM 1203 C C . GLU A 1 157 ? -14.036 2.263 -3.897 1.00 92.19 157 GLU A C 1
ATOM 1205 O O . GLU A 1 157 ? -12.908 2.514 -4.324 1.00 92.19 157 GLU A O 1
ATOM 1210 N N . TYR A 1 158 ? -15.015 1.815 -4.673 1.00 91.38 158 TYR A N 1
ATOM 1211 C CA . TYR A 1 158 ? -14.940 1.677 -6.120 1.00 91.38 158 TYR A CA 1
ATOM 1212 C C . TYR A 1 158 ? -15.738 2.788 -6.797 1.00 91.38 158 TYR A C 1
ATOM 1214 O O . TYR A 1 158 ? -16.504 3.519 -6.172 1.00 91.38 158 TYR A O 1
ATOM 1222 N N . ARG A 1 159 ? -15.589 2.921 -8.119 1.00 86.75 159 ARG A N 1
ATOM 1223 C CA . ARG A 1 159 ? -16.295 3.961 -8.884 1.00 86.75 159 ARG A CA 1
ATOM 1224 C C . ARG A 1 159 ? -17.822 3.851 -8.783 1.00 86.75 159 ARG A C 1
ATOM 1226 O O . ARG A 1 159 ? -18.501 4.871 -8.840 1.00 86.75 159 ARG A O 1
ATOM 1233 N N . SER A 1 160 ? -18.352 2.633 -8.685 1.00 83.19 160 SER A N 1
ATOM 1234 C CA . SER A 1 160 ? -19.792 2.354 -8.735 1.00 83.19 160 SER A CA 1
ATOM 1235 C C . SER A 1 160 ? -20.396 1.875 -7.410 1.00 83.19 160 SER A C 1
ATOM 1237 O O . SER A 1 160 ? -21.618 1.905 -7.250 1.00 83.19 160 SER A O 1
ATOM 1239 N N . PHE A 1 161 ? -19.576 1.444 -6.453 1.00 89.06 161 PHE A N 1
ATOM 1240 C CA . PHE A 1 161 ? -20.042 0.884 -5.186 1.00 89.06 161 PHE A CA 1
ATOM 1241 C C . PHE A 1 161 ? -18.969 0.994 -4.093 1.00 89.06 161 PHE A C 1
ATOM 1243 O O . PHE A 1 161 ? -17.813 1.307 -4.369 1.00 89.06 161 PHE A O 1
ATOM 1250 N N . VAL A 1 162 ? -19.357 0.733 -2.849 1.00 90.81 162 VAL A N 1
ATOM 1251 C CA . VAL A 1 162 ? -18.470 0.672 -1.684 1.00 90.81 162 VAL A CA 1
ATOM 1252 C C . VAL A 1 162 ? -18.614 -0.695 -1.040 1.00 90.81 162 VAL A C 1
ATOM 1254 O O . VAL A 1 162 ? -19.731 -1.096 -0.733 1.00 90.81 162 VAL A O 1
ATOM 1257 N N . HIS A 1 163 ? -17.501 -1.371 -0.795 1.00 93.19 163 HIS A N 1
ATOM 1258 C CA . HIS A 1 163 ? -17.450 -2.512 0.107 1.00 93.19 163 HIS A CA 1
ATOM 1259 C C . HIS A 1 163 ? -17.191 -2.015 1.527 1.00 93.19 163 HIS A C 1
ATOM 1261 O O . HIS A 1 163 ? -16.322 -1.162 1.732 1.00 93.19 163 HIS A O 1
ATOM 1267 N N . ALA A 1 164 ? -17.897 -2.560 2.509 1.00 91.38 164 ALA A N 1
ATOM 1268 C CA . ALA A 1 164 ? -17.517 -2.418 3.903 1.00 91.38 164 ALA A CA 1
ATOM 1269 C C . ALA A 1 164 ? -17.591 -3.754 4.631 1.00 91.38 164 ALA A C 1
ATOM 1271 O O . ALA A 1 164 ? -18.415 -4.610 4.306 1.00 91.38 164 ALA A O 1
ATOM 1272 N N . ASP A 1 165 ? -16.758 -3.912 5.653 1.00 90.06 165 ASP A N 1
ATOM 1273 C CA . ASP A 1 165 ? -16.750 -5.126 6.444 1.00 90.06 165 ASP A CA 1
ATOM 1274 C C . ASP A 1 165 ? -16.522 -4.911 7.947 1.00 90.06 165 ASP A C 1
ATOM 1276 O O . ASP A 1 165 ? -16.133 -3.838 8.423 1.00 90.06 165 ASP A O 1
ATOM 1280 N N . GLY A 1 166 ? -16.841 -5.959 8.704 1.00 86.62 166 GLY A N 1
ATOM 1281 C CA . GLY A 1 166 ? -16.799 -6.009 10.161 1.00 86.62 166 GLY A CA 1
ATOM 1282 C C . GLY A 1 166 ? -15.439 -6.370 10.755 1.00 86.62 166 GLY A C 1
ATOM 1283 O O . GLY A 1 166 ? -15.409 -6.847 11.893 1.00 86.62 166 GLY A O 1
ATOM 1284 N N . ARG A 1 167 ? -14.321 -6.198 10.029 1.00 85.25 167 ARG A N 1
ATOM 1285 C CA . ARG A 1 167 ? -13.003 -6.401 10.651 1.00 85.25 167 ARG A CA 1
ATOM 1286 C C . ARG A 1 167 ? -12.847 -5.466 11.850 1.00 85.25 167 ARG A C 1
ATOM 1288 O O . ARG A 1 167 ? -13.353 -4.350 11.846 1.00 85.25 167 ARG A O 1
ATOM 1295 N N . THR A 1 168 ? -12.157 -5.907 12.888 1.00 77.88 168 THR A N 1
ATOM 1296 C CA . THR A 1 168 ? -11.900 -5.106 14.088 1.00 77.88 168 THR A CA 1
ATOM 1297 C C . THR A 1 168 ? -10.501 -4.505 14.041 1.00 77.88 168 THR A C 1
ATOM 1299 O O . THR A 1 168 ? -9.602 -5.089 13.438 1.00 77.88 168 THR A O 1
ATOM 1302 N N . GLY A 1 169 ? -10.306 -3.387 14.732 1.00 74.50 169 GLY A N 1
ATOM 1303 C CA . GLY A 1 169 ? -9.051 -2.638 14.746 1.00 74.50 169 GLY A CA 1
ATOM 1304 C C . GLY A 1 169 ? -9.284 -1.197 14.311 1.00 74.50 169 GLY A C 1
ATOM 1305 O O . GLY A 1 169 ? -10.422 -0.719 14.321 1.00 74.50 169 GLY A O 1
ATOM 1306 N N . GLU A 1 170 ? -8.209 -0.511 13.934 1.00 78.38 170 GLU A N 1
ATOM 1307 C CA . GLU A 1 170 ? -8.313 0.833 13.371 1.00 78.38 170 GLU A CA 1
ATOM 1308 C C . GLU A 1 170 ? -9.034 0.782 12.011 1.00 78.38 170 GLU A C 1
ATOM 1310 O O . GLU A 1 170 ? -8.676 -0.049 11.168 1.00 78.38 170 GLU A O 1
ATOM 1315 N N . PRO A 1 171 ? -10.032 1.655 11.764 1.00 79.31 171 PRO A N 1
ATOM 1316 C CA . PRO A 1 171 ? -10.731 1.696 10.488 1.00 79.31 171 PRO A CA 1
ATOM 1317 C C . PRO A 1 171 ? -9.768 1.890 9.314 1.00 79.31 171 PRO A C 1
ATOM 1319 O O . PRO A 1 171 ? -9.013 2.865 9.263 1.00 79.31 171 PRO A O 1
ATOM 1322 N N . ALA A 1 172 ? -9.834 0.978 8.348 1.00 88.06 172 ALA A N 1
ATOM 1323 C CA . ALA A 1 172 ? -9.020 0.990 7.143 1.00 88.06 172 ALA A CA 1
ATOM 1324 C C . ALA A 1 172 ? -9.849 1.403 5.923 1.00 88.06 172 ALA A C 1
ATOM 1326 O O . ALA A 1 172 ? -11.003 1.002 5.774 1.00 88.06 172 ALA A O 1
ATOM 1327 N N . TYR A 1 173 ? -9.236 2.174 5.030 1.00 93.06 173 TYR A N 1
ATOM 1328 C CA . TYR A 1 173 ? -9.832 2.616 3.776 1.00 93.06 173 TYR A CA 1
ATOM 1329 C C . TYR A 1 173 ? -8.917 2.314 2.589 1.00 93.06 173 TYR A C 1
ATOM 1331 O O . TYR A 1 173 ? -7.700 2.454 2.693 1.00 93.06 173 TYR A O 1
ATOM 1339 N N . VAL A 1 174 ? -9.496 1.933 1.453 1.00 95.12 174 VAL A N 1
ATOM 1340 C CA . VAL A 1 174 ? -8.780 1.771 0.182 1.00 95.12 174 VAL A CA 1
ATOM 1341 C C . VAL A 1 174 ? -9.560 2.464 -0.933 1.00 95.12 174 VAL A C 1
ATOM 1343 O O . VAL A 1 174 ? -10.721 2.143 -1.181 1.00 95.12 174 VAL A O 1
ATOM 1346 N N . ASP A 1 175 ? -8.914 3.405 -1.624 1.00 93.25 175 ASP A N 1
ATOM 1347 C CA . ASP A 1 175 ? -9.477 4.069 -2.805 1.00 93.25 175 ASP A CA 1
ATOM 1348 C C . ASP A 1 175 ? -9.133 3.293 -4.083 1.00 93.25 175 ASP A C 1
ATOM 1350 O O . ASP A 1 175 ? -8.001 3.362 -4.565 1.00 93.25 175 ASP A O 1
ATOM 1354 N N . MET A 1 176 ? -10.121 2.607 -4.656 1.00 94.38 176 MET A N 1
ATOM 1355 C CA . MET A 1 176 ? -10.017 1.837 -5.902 1.00 94.38 176 MET A CA 1
ATOM 1356 C C . MET A 1 176 ? -10.778 2.481 -7.066 1.00 94.38 176 MET A C 1
ATOM 1358 O O . MET A 1 176 ? -10.935 1.874 -8.122 1.00 94.38 176 MET A O 1
ATOM 1362 N N . ARG A 1 177 ? -11.242 3.731 -6.939 1.00 90.56 177 ARG A N 1
ATOM 1363 C CA . ARG A 1 177 ? -12.057 4.400 -7.981 1.00 90.56 177 ARG A CA 1
ATOM 1364 C C . ARG A 1 177 ? -11.314 4.638 -9.297 1.00 90.56 177 ARG A C 1
ATOM 1366 O O . ARG A 1 177 ? -11.936 4.843 -10.346 1.00 90.56 177 ARG A O 1
ATOM 1373 N N . HIS A 1 178 ? -9.990 4.653 -9.219 1.00 89.00 178 HIS A N 1
ATOM 1374 C CA . HIS A 1 178 ? -9.084 4.795 -10.350 1.00 89.00 178 HIS A CA 1
ATOM 1375 C C . HIS A 1 178 ? -8.892 3.485 -11.131 1.00 89.00 178 HIS A C 1
ATOM 1377 O O . HIS A 1 178 ? -8.399 3.536 -12.252 1.00 89.00 178 HIS A O 1
ATOM 1383 N N . VAL A 1 179 ? -9.312 2.343 -10.575 1.00 90.75 179 VAL A N 1
ATOM 1384 C CA . VAL A 1 179 ? -9.238 1.026 -11.216 1.00 90.75 179 VAL A CA 1
ATOM 1385 C C . VAL A 1 179 ? -10.593 0.664 -11.821 1.00 90.75 179 VAL A C 1
ATOM 1387 O O . VAL A 1 179 ? -11.648 0.927 -11.236 1.00 90.75 179 VAL A O 1
ATOM 1390 N N . ASP A 1 180 ? -10.571 0.057 -13.006 1.00 89.50 180 ASP A N 1
ATOM 1391 C CA . ASP A 1 180 ? -11.784 -0.406 -13.671 1.00 89.50 180 ASP A CA 1
ATOM 1392 C C . ASP A 1 180 ? -12.348 -1.651 -12.983 1.00 89.50 180 ASP A C 1
ATOM 1394 O O . ASP A 1 180 ? -11.694 -2.687 -12.855 1.00 89.50 180 ASP A O 1
ATOM 1398 N N . VAL A 1 181 ? -13.609 -1.551 -12.569 1.00 87.38 181 VAL A N 1
ATOM 1399 C CA . VAL A 1 181 ? -14.395 -2.685 -12.080 1.00 87.38 181 VAL A CA 1
ATOM 1400 C C . VAL A 1 181 ? -14.928 -3.475 -13.281 1.00 87.38 181 VAL A C 1
ATOM 1402 O O . VAL A 1 181 ? -15.350 -2.853 -14.265 1.00 87.38 181 VAL A O 1
ATOM 1405 N N . PRO A 1 182 ? -14.976 -4.823 -13.227 1.00 84.69 182 PRO A N 1
ATOM 1406 C CA . PRO A 1 182 ? -15.606 -5.621 -14.273 1.00 84.69 182 PRO A CA 1
ATOM 1407 C C . PRO A 1 182 ? -17.000 -5.096 -14.650 1.00 84.69 182 PRO A C 1
ATOM 1409 O O . PRO A 1 182 ? -17.818 -4.734 -13.798 1.00 84.69 182 PRO A O 1
ATOM 1412 N N . ARG A 1 183 ? -17.267 -5.019 -15.959 1.00 78.81 183 ARG A N 1
ATOM 1413 C CA . ARG A 1 183 ? -18.437 -4.314 -16.498 1.00 78.81 183 ARG A CA 1
ATOM 1414 C C . ARG A 1 183 ? -19.744 -4.846 -15.903 1.00 78.81 183 ARG A C 1
ATOM 1416 O O . ARG A 1 183 ? -20.032 -6.035 -15.975 1.00 78.81 183 ARG A O 1
ATOM 1423 N N . GLY A 1 184 ? -20.571 -3.929 -15.399 1.00 74.94 184 GLY A N 1
ATOM 1424 C CA . GLY A 1 184 ? -21.898 -4.238 -14.859 1.00 74.94 184 GLY A CA 1
ATOM 1425 C C . GLY A 1 184 ? -21.897 -4.760 -13.421 1.00 74.94 184 GLY A C 1
ATOM 1426 O O . GLY A 1 184 ? -22.969 -5.081 -12.914 1.00 74.94 184 GLY A O 1
ATOM 1427 N N . LYS A 1 185 ? -20.736 -4.829 -12.757 1.00 81.50 185 LYS A N 1
ATOM 1428 C CA . LYS A 1 185 ? -20.653 -5.209 -11.345 1.00 81.50 185 LYS A CA 1
ATOM 1429 C C . LYS A 1 185 ? -20.876 -4.017 -10.420 1.00 81.50 185 LYS A C 1
ATOM 1431 O O . LYS A 1 185 ? -20.421 -2.901 -10.676 1.00 81.50 185 LYS A O 1
ATOM 1436 N N . MET A 1 186 ? -21.591 -4.302 -9.338 1.00 85.00 186 MET A N 1
ATOM 1437 C CA . MET A 1 186 ? -21.914 -3.377 -8.246 1.00 85.00 186 MET A CA 1
ATOM 1438 C C . MET A 1 186 ? -21.546 -3.984 -6.883 1.00 85.00 186 MET A C 1
ATOM 1440 O O . MET A 1 186 ? -22.074 -3.559 -5.860 1.00 85.00 186 MET A O 1
ATOM 1444 N N . ASN A 1 187 ? -20.705 -5.018 -6.902 1.00 89.31 187 ASN A N 1
ATOM 1445 C CA . ASN A 1 187 ? -20.255 -5.803 -5.762 1.00 89.31 187 ASN A CA 1
ATOM 1446 C C . ASN A 1 187 ? -18.838 -6.339 -6.040 1.00 89.31 187 ASN A C 1
ATOM 1448 O O . ASN A 1 187 ? -18.361 -6.262 -7.181 1.00 89.31 187 ASN A O 1
ATOM 1452 N N . CYS A 1 188 ? -18.165 -6.868 -5.017 1.00 90.50 188 CYS A N 1
ATOM 1453 C CA . CYS A 1 188 ? -16.803 -7.406 -5.138 1.00 90.50 188 CYS A CA 1
ATOM 1454 C C . CYS A 1 188 ? -16.730 -8.945 -5.152 1.00 90.50 188 CYS A C 1
ATOM 1456 O O . CYS A 1 188 ? -15.682 -9.524 -4.875 1.00 90.50 188 CYS A O 1
ATOM 1458 N N . GLU A 1 189 ? -17.834 -9.628 -5.461 1.00 90.12 189 GLU A N 1
ATOM 1459 C CA . GLU A 1 189 ? -17.943 -11.091 -5.341 1.00 90.12 189 GLU A CA 1
ATOM 1460 C C . GLU A 1 189 ? -17.024 -11.865 -6.295 1.00 90.12 189 GLU A C 1
ATOM 1462 O O . GLU A 1 189 ? -16.612 -12.977 -5.977 1.00 90.12 189 GLU A O 1
ATOM 1467 N N . GLU A 1 190 ? -16.697 -11.294 -7.457 1.00 90.31 190 GLU A N 1
ATOM 1468 C CA . GLU A 1 190 ? -16.042 -12.007 -8.567 1.00 90.31 190 GLU A CA 1
ATOM 1469 C C . GLU A 1 190 ? -14.587 -11.598 -8.816 1.00 90.31 190 GLU A C 1
ATOM 1471 O O . GLU A 1 190 ? -13.972 -12.049 -9.786 1.00 90.31 190 GLU A O 1
ATOM 1476 N N . PHE A 1 191 ? -14.024 -10.746 -7.965 1.00 94.31 191 PHE A N 1
ATOM 1477 C CA . PHE A 1 191 ? -12.657 -10.277 -8.131 1.00 94.31 191 PHE A CA 1
ATOM 1478 C C . PHE A 1 191 ? -11.947 -10.062 -6.796 1.00 94.31 191 PHE A C 1
ATOM 1480 O O . PHE A 1 191 ? -12.547 -10.022 -5.721 1.00 94.31 191 PHE A O 1
ATOM 1487 N N . GLU A 1 192 ? -10.638 -9.908 -6.886 1.00 95.75 192 GLU A N 1
ATOM 1488 C CA . GLU A 1 192 ? -9.748 -9.633 -5.768 1.00 95.75 192 GLU A CA 1
ATOM 1489 C C . GLU A 1 192 ? -8.676 -8.619 -6.180 1.00 95.75 192 GLU A C 1
ATOM 1491 O O . GLU A 1 192 ? -8.510 -8.304 -7.365 1.00 95.75 192 GLU A O 1
ATOM 1496 N N . PHE A 1 193 ? -7.976 -8.060 -5.194 1.00 96.50 193 PHE A N 1
ATOM 1497 C CA . PHE A 1 193 ? -6.818 -7.216 -5.467 1.00 96.50 193 PHE A CA 1
ATOM 1498 C C . PHE A 1 193 ? -5.680 -8.026 -6.085 1.00 96.50 193 PHE A C 1
ATOM 1500 O O . PHE A 1 193 ? -5.464 -9.188 -5.742 1.00 96.50 193 PHE A O 1
ATOM 1507 N N . SER A 1 194 ? -4.926 -7.386 -6.977 1.00 96.56 194 SER A N 1
ATOM 1508 C CA . SER A 1 194 ? -3.704 -7.972 -7.518 1.00 96.56 194 SER A CA 1
ATOM 1509 C C . SER A 1 194 ? -2.676 -8.251 -6.420 1.00 96.56 194 SER A C 1
ATOM 1511 O O . SER A 1 194 ? -2.541 -7.500 -5.451 1.00 96.56 194 SER A O 1
ATOM 1513 N N . HIS A 1 195 ? -1.894 -9.312 -6.615 1.00 96.00 195 HIS A N 1
ATOM 1514 C CA . HIS A 1 195 ? -0.721 -9.568 -5.790 1.00 96.00 195 HIS A CA 1
ATOM 1515 C C . HIS A 1 195 ? 0.370 -8.524 -6.065 1.00 96.00 195 HIS A C 1
ATOM 1517 O O . HIS A 1 195 ? 0.638 -8.176 -7.215 1.00 96.00 195 HIS A O 1
ATOM 1523 N N . VAL A 1 196 ? 1.016 -8.046 -5.002 1.00 97.38 196 VAL A N 1
ATOM 1524 C CA . VAL A 1 196 ? 2.101 -7.065 -5.081 1.00 97.38 196 VAL A CA 1
ATOM 1525 C C . VAL A 1 196 ? 3.430 -7.787 -4.900 1.00 97.38 196 VAL A C 1
ATOM 1527 O O . VAL A 1 196 ? 3.777 -8.176 -3.791 1.00 97.38 196 VAL A O 1
ATOM 1530 N N . ASP A 1 197 ? 4.197 -7.920 -5.982 1.00 96.50 197 ASP A N 1
ATOM 1531 C CA . ASP A 1 197 ? 5.451 -8.690 -6.007 1.00 96.50 197 ASP A CA 1
ATOM 1532 C C . ASP A 1 197 ? 6.575 -8.036 -5.182 1.00 96.50 197 ASP A C 1
ATOM 1534 O O . ASP A 1 197 ? 7.583 -8.660 -4.840 1.00 96.50 197 ASP A O 1
ATOM 1538 N N . GLY A 1 198 ? 6.455 -6.736 -4.914 1.00 96.62 198 GLY A N 1
ATOM 1539 C CA . GLY A 1 198 ? 7.397 -6.004 -4.083 1.00 96.62 198 GLY A CA 1
ATOM 1540 C C . GLY A 1 198 ? 7.192 -4.499 -4.129 1.00 96.62 198 GLY A C 1
ATOM 1541 O O . GLY A 1 198 ? 6.562 -3.962 -5.037 1.00 96.62 198 GLY A O 1
ATOM 1542 N N . ILE A 1 199 ? 7.784 -3.814 -3.150 1.00 97.25 199 ILE A N 1
ATOM 1543 C CA . ILE A 1 199 ? 7.752 -2.353 -3.030 1.00 97.25 199 ILE A CA 1
ATOM 1544 C C . ILE A 1 199 ? 9.159 -1.761 -2.901 1.00 97.25 199 ILE A C 1
ATOM 1546 O O . ILE A 1 199 ? 10.076 -2.412 -2.384 1.00 97.25 199 ILE A O 1
ATOM 1550 N N . ALA A 1 200 ? 9.327 -0.518 -3.331 1.00 96.06 200 ALA A N 1
ATOM 1551 C CA . ALA A 1 200 ? 10.497 0.322 -3.084 1.00 96.06 200 ALA A CA 1
ATOM 1552 C C . ALA A 1 200 ? 10.067 1.786 -2.962 1.00 96.06 200 ALA A C 1
ATOM 1554 O O . ALA A 1 200 ? 8.989 2.142 -3.429 1.00 96.06 200 ALA A O 1
ATOM 1555 N N . ALA A 1 201 ? 10.897 2.631 -2.354 1.00 94.81 201 ALA A N 1
ATOM 1556 C CA . ALA A 1 201 ? 10.627 4.059 -2.300 1.00 94.81 201 ALA A CA 1
ATOM 1557 C C . ALA A 1 201 ? 11.888 4.888 -2.560 1.00 94.81 201 ALA A C 1
ATOM 1559 O O . ALA A 1 201 ? 13.003 4.443 -2.298 1.00 94.81 201 ALA A O 1
ATOM 1560 N N . GLY A 1 202 ? 11.704 6.079 -3.119 1.00 93.81 202 GLY A N 1
ATOM 1561 C CA . GLY A 1 202 ? 12.781 7.007 -3.453 1.00 93.81 202 GLY A CA 1
ATOM 1562 C C . GLY A 1 202 ? 12.383 7.937 -4.593 1.00 93.81 202 GLY A C 1
ATOM 1563 O O . GLY A 1 202 ? 11.272 7.859 -5.116 1.00 93.81 202 GLY A O 1
ATOM 1564 N N . ALA A 1 203 ? 13.282 8.828 -4.989 1.00 93.38 203 ALA A N 1
ATOM 1565 C CA . ALA A 1 203 ? 13.033 9.724 -6.107 1.00 93.38 203 ALA A CA 1
ATOM 1566 C C . ALA A 1 203 ? 13.289 9.032 -7.455 1.00 93.38 203 ALA A C 1
ATOM 1568 O O . ALA A 1 203 ? 14.083 8.091 -7.559 1.00 93.38 203 ALA A O 1
ATOM 1569 N N . LEU A 1 204 ? 12.643 9.509 -8.516 1.00 92.31 204 LEU A N 1
ATOM 1570 C CA . LEU A 1 204 ? 12.973 9.090 -9.878 1.00 92.31 204 LEU A CA 1
ATOM 1571 C C . LEU A 1 204 ? 14.170 9.899 -10.380 1.00 92.31 204 LEU A C 1
ATOM 1573 O O . LEU A 1 204 ? 14.335 11.061 -10.022 1.00 92.31 204 LEU A O 1
ATOM 1577 N N . GLN A 1 205 ? 14.992 9.328 -11.266 1.00 89.44 205 GLN A N 1
ATOM 1578 C CA . GLN A 1 205 ? 16.128 10.081 -11.817 1.00 89.44 205 GLN A CA 1
ATOM 1579 C C . GLN A 1 205 ? 15.674 11.341 -12.573 1.00 89.44 205 GLN A C 1
ATOM 1581 O O . GLN A 1 205 ? 16.359 12.361 -12.533 1.00 89.44 205 GLN A O 1
ATOM 1586 N N . ALA A 1 206 ? 14.539 11.258 -13.268 1.00 88.19 206 ALA A N 1
ATOM 1587 C CA . ALA A 1 206 ? 13.992 12.365 -14.043 1.00 88.19 206 ALA A CA 1
ATOM 1588 C C . ALA A 1 206 ? 13.204 13.376 -13.191 1.00 88.19 206 ALA A C 1
ATOM 1590 O O . ALA A 1 206 ? 12.969 14.493 -13.642 1.00 88.19 206 ALA A O 1
ATOM 1591 N N . ASP A 1 207 ? 12.841 13.004 -11.963 1.00 89.31 207 ASP A N 1
ATOM 1592 C CA . ASP A 1 207 ? 12.155 13.866 -11.007 1.00 89.31 207 ASP A CA 1
ATOM 1593 C C . ASP A 1 207 ? 12.741 13.662 -9.599 1.00 89.31 207 ASP A C 1
ATOM 1595 O O . ASP A 1 207 ? 12.161 12.964 -8.761 1.00 89.31 207 ASP A O 1
ATOM 1599 N N . PRO A 1 208 ? 13.917 14.258 -9.327 1.00 88.50 208 PRO A N 1
ATOM 1600 C CA . PRO A 1 208 ? 14.594 14.131 -8.040 1.00 88.50 208 PRO A CA 1
ATOM 1601 C C . PRO A 1 208 ? 13.913 14.942 -6.923 1.00 88.50 208 PRO A C 1
ATOM 1603 O O . PRO A 1 208 ? 14.392 14.953 -5.788 1.00 88.50 208 PRO A O 1
ATOM 1606 N N . THR A 1 209 ? 12.847 15.688 -7.238 1.00 88.38 209 THR A N 1
ATOM 1607 C CA . THR A 1 209 ? 12.185 16.594 -6.290 1.00 88.38 209 THR A CA 1
ATOM 1608 C C . THR A 1 209 ? 11.052 15.926 -5.521 1.00 88.38 209 THR A C 1
ATOM 1610 O O . THR A 1 209 ? 10.763 16.340 -4.395 1.00 88.38 209 THR A O 1
ATOM 1613 N N . LYS A 1 210 ? 10.467 14.869 -6.082 1.00 91.81 210 LYS A N 1
ATOM 1614 C CA . LYS A 1 210 ? 9.406 14.076 -5.464 1.00 91.81 210 LYS A CA 1
ATOM 1615 C C . LYS A 1 210 ? 9.939 12.731 -4.974 1.00 91.81 210 LYS A C 1
ATOM 1617 O O . LYS A 1 210 ? 10.892 12.183 -5.528 1.00 91.81 210 LYS A O 1
ATOM 1622 N N . VAL A 1 211 ? 9.301 12.191 -3.940 1.00 93.94 211 VAL A N 1
ATOM 1623 C CA . VAL A 1 211 ? 9.516 10.815 -3.478 1.00 93.94 211 VAL A CA 1
ATOM 1624 C C . VAL A 1 211 ? 8.349 9.969 -3.960 1.00 93.94 211 VAL A C 1
ATOM 1626 O O . VAL A 1 211 ? 7.189 10.351 -3.826 1.00 93.94 211 VAL A O 1
ATOM 1629 N N . TYR A 1 212 ? 8.663 8.815 -4.532 1.00 95.50 212 TYR A N 1
ATOM 1630 C CA . TYR A 1 212 ? 7.681 7.869 -5.030 1.00 95.50 212 TYR A CA 1
ATOM 1631 C C . TYR A 1 212 ? 7.742 6.595 -4.204 1.00 95.50 212 TYR A C 1
ATOM 1633 O O . TYR A 1 212 ? 8.821 6.040 -3.998 1.00 95.50 212 TYR A O 1
ATOM 1641 N N . LEU A 1 213 ? 6.582 6.101 -3.782 1.00 97.06 213 LEU A N 1
ATOM 1642 C CA . LEU A 1 213 ? 6.397 4.710 -3.390 1.00 97.06 213 LEU A CA 1
ATOM 1643 C C . LEU A 1 213 ? 6.024 3.923 -4.645 1.00 97.06 213 LEU A C 1
ATOM 1645 O O . LEU A 1 213 ? 5.003 4.193 -5.271 1.00 97.06 213 LEU A O 1
ATOM 1649 N N . VAL A 1 214 ? 6.846 2.950 -5.018 1.00 96.81 214 VAL A N 1
ATOM 1650 C CA . VAL A 1 214 ? 6.660 2.150 -6.228 1.00 96.81 214 VAL A CA 1
ATOM 1651 C C . VAL A 1 214 ? 6.360 0.713 -5.850 1.00 96.81 214 VAL A C 1
ATOM 1653 O O . VAL A 1 214 ? 7.128 0.078 -5.126 1.00 96.81 214 VAL A O 1
ATOM 1656 N N . ALA A 1 215 ? 5.257 0.194 -6.372 1.00 98.00 215 ALA A N 1
ATOM 1657 C CA . ALA A 1 215 ? 4.860 -1.196 -6.243 1.00 98.00 215 ALA A CA 1
ATOM 1658 C C . ALA A 1 215 ? 4.990 -1.907 -7.590 1.00 98.00 215 ALA A C 1
ATOM 1660 O O . ALA A 1 215 ? 4.577 -1.378 -8.621 1.00 98.00 215 ALA A O 1
ATOM 1661 N N . ARG A 1 216 ? 5.554 -3.114 -7.586 1.00 97.69 216 ARG A N 1
ATOM 1662 C CA . ARG A 1 216 ? 5.535 -4.003 -8.747 1.00 97.69 216 ARG A CA 1
ATOM 1663 C C . ARG A 1 216 ? 4.298 -4.885 -8.676 1.00 97.69 216 ARG A C 1
ATOM 1665 O O . ARG A 1 216 ? 4.082 -5.549 -7.663 1.00 97.69 216 ARG A O 1
ATOM 1672 N N . VAL A 1 217 ? 3.546 -4.912 -9.768 1.00 97.44 217 VAL A N 1
ATOM 1673 C CA . VAL A 1 217 ? 2.390 -5.788 -9.944 1.00 97.44 217 VAL A CA 1
ATOM 1674 C C . VAL A 1 217 ? 2.485 -6.428 -11.321 1.00 97.44 217 VAL A C 1
ATOM 1676 O O . VAL A 1 217 ? 2.204 -5.793 -12.339 1.00 97.44 217 VAL A O 1
ATOM 1679 N N . GLY A 1 218 ? 2.938 -7.679 -11.373 1.00 95.25 218 GLY A N 1
ATOM 1680 C CA . GLY A 1 218 ? 3.139 -8.398 -12.625 1.00 95.25 218 GLY A CA 1
ATOM 1681 C C . GLY A 1 218 ? 4.070 -7.627 -13.580 1.00 95.25 218 GLY A C 1
ATOM 1682 O O . GLY A 1 218 ? 5.237 -7.407 -13.236 1.00 95.25 218 GLY A O 1
ATOM 1683 N N . PRO A 1 219 ? 3.599 -7.241 -14.786 1.00 95.38 219 PRO A N 1
ATOM 1684 C CA . PRO A 1 219 ? 4.383 -6.502 -15.775 1.00 95.38 219 PRO A CA 1
ATOM 1685 C C . PRO A 1 219 ? 4.319 -4.973 -15.608 1.00 95.38 219 PRO A C 1
ATOM 1687 O O . PRO A 1 219 ? 4.775 -4.252 -16.499 1.00 95.38 219 PRO A O 1
ATOM 1690 N N . GLU A 1 220 ? 3.749 -4.466 -14.516 1.00 96.62 220 GLU A N 1
ATOM 1691 C CA . GLU A 1 220 ? 3.546 -3.036 -14.281 1.00 96.62 220 GLU A CA 1
ATOM 1692 C C . GLU A 1 220 ? 4.254 -2.552 -13.014 1.00 96.62 220 GLU A C 1
ATOM 1694 O O . GLU A 1 220 ? 4.456 -3.285 -12.039 1.00 96.62 220 GLU A O 1
ATOM 1699 N N . LEU A 1 221 ? 4.605 -1.271 -13.034 1.00 97.06 221 LEU A N 1
ATOM 1700 C CA . LEU A 1 221 ? 5.028 -0.494 -11.885 1.00 97.06 221 LEU A CA 1
ATOM 1701 C C . LEU A 1 221 ? 3.954 0.547 -11.589 1.00 97.06 221 LEU A C 1
ATOM 1703 O O . LEU A 1 221 ? 3.586 1.335 -12.454 1.00 97.06 221 LEU A O 1
ATOM 1707 N N . TRP A 1 222 ? 3.484 0.556 -10.350 1.00 97.25 222 TRP A N 1
ATOM 1708 C CA . TRP A 1 222 ? 2.505 1.498 -9.829 1.00 97.25 222 TRP A CA 1
ATOM 1709 C C . TRP A 1 222 ? 3.224 2.493 -8.927 1.00 97.25 222 TRP A C 1
ATOM 1711 O O . TRP A 1 222 ? 3.735 2.122 -7.869 1.00 97.25 222 TRP A O 1
ATOM 1721 N N . LEU A 1 223 ? 3.316 3.740 -9.378 1.00 96.75 223 LEU A N 1
ATOM 1722 C CA . LEU A 1 223 ? 4.053 4.815 -8.734 1.00 96.75 223 LEU A CA 1
ATOM 1723 C C . LEU A 1 223 ? 3.070 5.729 -8.005 1.00 96.75 223 LEU A C 1
ATOM 1725 O O . LEU A 1 223 ? 2.215 6.356 -8.626 1.00 96.75 223 LEU A O 1
ATOM 1729 N N . TYR A 1 224 ? 3.228 5.829 -6.691 1.00 96.81 224 TYR A N 1
ATOM 1730 C CA . TYR A 1 224 ? 2.471 6.729 -5.834 1.00 96.81 224 TYR A CA 1
ATOM 1731 C C . TYR A 1 224 ? 3.364 7.880 -5.397 1.00 96.81 224 TYR A C 1
ATOM 1733 O O . TYR A 1 224 ? 4.363 7.659 -4.711 1.00 96.81 224 TYR A O 1
ATOM 1741 N N . HIS A 1 225 ? 2.979 9.103 -5.741 1.00 96.38 225 HIS A N 1
ATOM 1742 C CA . HIS A 1 225 ? 3.510 10.298 -5.097 1.00 96.38 225 HIS A CA 1
ATOM 1743 C C . HIS A 1 225 ? 2.497 10.754 -4.049 1.00 96.38 225 HIS A C 1
ATOM 1745 O O . HIS A 1 225 ? 1.370 11.110 -4.391 1.00 96.38 225 HIS A O 1
ATOM 1751 N N . ILE A 1 226 ? 2.878 10.699 -2.774 1.00 97.00 226 ILE A N 1
ATOM 1752 C CA . ILE A 1 226 ? 2.044 11.138 -1.652 1.00 97.00 226 ILE A CA 1
ATOM 1753 C C . ILE A 1 226 ? 2.575 12.496 -1.221 1.00 97.00 226 ILE A C 1
ATOM 1755 O O . ILE A 1 226 ? 3.665 12.587 -0.676 1.00 97.00 226 ILE A O 1
ATOM 1759 N N . SER A 1 227 ? 1.816 13.552 -1.492 1.00 95.81 227 SER A N 1
ATOM 1760 C CA . SER A 1 227 ? 2.250 14.918 -1.193 1.00 95.81 227 SER A CA 1
ATOM 1761 C C . SER A 1 227 ? 1.865 15.377 0.212 1.00 95.81 227 SER A C 1
ATOM 1763 O O . SER A 1 227 ? 2.322 16.429 0.640 1.00 95.81 227 SER A O 1
ATOM 1765 N N . GLU A 1 228 ? 0.928 14.682 0.868 1.00 95.25 228 GLU A N 1
ATOM 1766 C CA . GLU A 1 228 ? 0.423 15.063 2.192 1.00 95.25 228 GLU A CA 1
ATOM 1767 C C . GLU A 1 228 ? -0.337 13.906 2.867 1.00 95.25 228 GLU A C 1
ATOM 1769 O O . GLU A 1 228 ? -1.216 13.282 2.251 1.00 95.25 228 GLU A O 1
ATOM 1774 N N . PHE A 1 229 ? -0.074 13.685 4.159 1.00 93.56 229 PHE A N 1
ATOM 1775 C CA . PHE A 1 229 ? -0.922 12.880 5.050 1.00 93.56 229 PHE A CA 1
ATOM 1776 C C . PHE A 1 229 ? -1.969 13.764 5.738 1.00 93.56 229 PHE A C 1
ATOM 1778 O O . PHE A 1 229 ? -1.662 14.529 6.654 1.00 93.56 229 PHE A O 1
ATOM 1785 N N . LEU A 1 230 ? -3.231 13.644 5.326 1.00 91.00 230 LEU A N 1
ATOM 1786 C CA . LEU A 1 230 ? -4.302 14.503 5.826 1.00 91.00 230 LEU A CA 1
ATOM 1787 C C . LEU A 1 230 ? -4.673 14.151 7.279 1.00 91.00 230 LEU A C 1
ATOM 1789 O O . LEU A 1 230 ? -4.686 12.971 7.641 1.00 91.00 230 LEU A O 1
ATOM 1793 N N . PRO A 1 231 ? -5.109 15.127 8.104 1.00 86.56 231 PRO A N 1
ATOM 1794 C CA . PRO A 1 231 ? -5.559 14.871 9.479 1.00 86.56 231 PRO A CA 1
ATOM 1795 C C . PRO A 1 231 ? -6.708 13.858 9.599 1.00 86.56 231 PRO A C 1
ATOM 1797 O O . PRO A 1 231 ? -6.914 13.261 10.653 1.00 86.56 231 PRO A O 1
ATOM 1800 N N . SER A 1 232 ? -7.474 13.653 8.524 1.00 83.88 232 SER A N 1
ATOM 1801 C CA . SER A 1 232 ? -8.534 12.643 8.454 1.00 83.88 232 SER A CA 1
ATOM 1802 C C . SER A 1 232 ? -8.006 11.200 8.474 1.00 83.88 232 SER A C 1
ATOM 1804 O O . SER A 1 232 ? -8.774 10.287 8.802 1.00 83.88 232 SER A O 1
ATOM 1806 N N . GLY A 1 233 ? -6.721 10.998 8.159 1.00 85.19 233 GLY A N 1
ATOM 1807 C CA . GLY A 1 233 ? -6.079 9.703 7.919 1.00 85.19 233 GLY A CA 1
ATOM 1808 C C . GLY A 1 233 ? -6.048 9.287 6.443 1.00 85.19 233 GLY A C 1
ATOM 1809 O O . GLY A 1 233 ? -5.629 8.169 6.152 1.00 85.19 233 GLY A O 1
ATOM 1810 N N . LEU A 1 234 ? -6.511 10.158 5.537 1.00 91.25 234 LEU A N 1
ATOM 1811 C CA . LEU A 1 234 ? -6.464 9.966 4.085 1.00 91.25 234 LEU A CA 1
ATOM 1812 C C . LEU A 1 234 ? -5.177 10.540 3.479 1.00 91.25 234 LEU A C 1
ATOM 1814 O O . LEU A 1 234 ? -4.495 11.366 4.089 1.00 91.25 234 LEU A O 1
ATOM 1818 N N . LEU A 1 235 ? -4.880 10.137 2.250 1.00 94.31 235 LEU A N 1
ATOM 1819 C CA . LEU A 1 235 ? -3.700 10.549 1.500 1.00 94.31 235 LEU A CA 1
ATOM 1820 C C . LEU A 1 235 ? -4.075 11.544 0.400 1.00 94.31 235 LEU A C 1
ATOM 1822 O O . LEU A 1 235 ? -4.970 11.289 -0.412 1.00 94.31 235 LEU A O 1
ATOM 1826 N N . ARG A 1 236 ? -3.326 12.645 0.297 1.00 94.88 236 ARG A N 1
ATOM 1827 C CA . ARG A 1 236 ? -3.257 13.411 -0.952 1.00 94.88 236 ARG A CA 1
ATOM 1828 C C . ARG A 1 236 ? -2.197 12.756 -1.829 1.00 94.88 236 ARG A C 1
ATOM 1830 O O . ARG A 1 236 ? -1.008 12.852 -1.534 1.00 94.88 236 ARG A O 1
ATOM 1837 N N . LYS A 1 237 ? -2.633 12.055 -2.877 1.00 94.88 237 LYS A N 1
ATOM 1838 C CA . LYS A 1 237 ? -1.743 11.248 -3.716 1.00 94.88 237 LYS A CA 1
ATOM 1839 C C . LYS A 1 237 ? -2.043 11.356 -5.207 1.00 94.88 237 LYS A C 1
ATOM 1841 O O . LYS A 1 237 ? -3.198 11.503 -5.606 1.00 94.88 237 LYS A O 1
ATOM 1846 N N . GLU A 1 238 ? -0.995 11.210 -6.001 1.00 94.94 238 GLU A N 1
ATOM 1847 C CA . GLU A 1 238 ? -1.016 11.016 -7.451 1.00 94.94 238 GLU A CA 1
ATOM 1848 C C . GLU A 1 238 ? -0.598 9.569 -7.742 1.00 94.94 238 GLU A C 1
ATOM 1850 O O . GLU A 1 238 ? 0.286 9.035 -7.067 1.00 94.94 238 GLU A O 1
ATOM 1855 N N . VAL A 1 239 ? -1.239 8.929 -8.723 1.00 94.12 239 VAL A N 1
ATOM 1856 C CA . VAL A 1 239 ? -0.925 7.553 -9.135 1.00 94.12 239 VAL A CA 1
ATOM 1857 C C . VAL A 1 239 ? -0.570 7.553 -10.610 1.00 94.12 239 VAL A C 1
ATOM 1859 O O . VAL A 1 239 ? -1.347 8.043 -11.428 1.00 94.12 239 VAL A O 1
ATOM 1862 N N . HIS A 1 240 ? 0.580 6.975 -10.936 1.00 93.56 240 HIS A N 1
ATOM 1863 C CA . HIS A 1 240 ? 1.043 6.774 -12.302 1.00 93.56 240 HIS A CA 1
ATOM 1864 C C . HIS A 1 240 ? 1.400 5.306 -12.518 1.00 93.56 240 HIS A C 1
ATOM 1866 O O . HIS A 1 240 ? 1.918 4.655 -11.610 1.00 93.56 240 HIS A O 1
ATOM 1872 N N . VAL A 1 241 ? 1.119 4.776 -13.705 1.00 94.81 241 VAL A N 1
ATOM 1873 C CA . VAL A 1 241 ? 1.374 3.368 -14.032 1.00 94.81 241 VAL A CA 1
ATOM 1874 C C . VAL A 1 241 ? 2.317 3.294 -15.218 1.00 94.81 241 VAL A C 1
ATOM 1876 O O . VAL A 1 241 ? 2.076 3.901 -16.259 1.00 94.81 241 VAL A O 1
ATOM 1879 N N . GLU A 1 242 ? 3.384 2.523 -15.053 1.00 94.88 242 GLU A N 1
ATOM 1880 C CA . GLU A 1 242 ? 4.419 2.319 -16.056 1.00 94.88 242 GLU A CA 1
ATOM 1881 C C . GLU A 1 242 ? 4.595 0.842 -16.366 1.00 94.88 242 GLU A C 1
ATOM 1883 O O . GLU A 1 242 ? 4.400 -0.029 -15.516 1.00 94.88 242 GLU A O 1
ATOM 1888 N N . LYS A 1 243 ? 5.031 0.546 -17.589 1.00 95.25 243 LYS A N 1
ATOM 1889 C CA . LYS A 1 243 ? 5.452 -0.817 -17.918 1.00 95.25 243 LYS A CA 1
ATOM 1890 C C . LYS A 1 243 ? 6.778 -1.124 -17.239 1.00 95.25 243 LYS A C 1
ATOM 1892 O O . LYS A 1 243 ? 7.696 -0.302 -17.224 1.00 95.25 243 LYS A O 1
ATOM 1897 N N . LEU A 1 244 ? 6.895 -2.343 -16.730 1.00 94.31 244 LEU A N 1
ATOM 1898 C CA . LEU A 1 244 ? 8.141 -2.841 -16.175 1.00 94.31 244 LEU A CA 1
ATOM 1899 C C . LEU A 1 244 ? 9.240 -2.833 -17.261 1.00 94.31 244 LEU A C 1
ATOM 1901 O O . LEU A 1 244 ? 8.980 -3.285 -18.383 1.00 94.31 244 LEU A O 1
ATOM 1905 N N . PRO A 1 245 ? 10.466 -2.352 -16.966 1.00 93.94 245 PRO A N 1
ATOM 1906 C CA . PRO A 1 245 ? 11.586 -2.477 -17.893 1.00 93.94 245 PRO A CA 1
ATOM 1907 C C . PRO A 1 245 ? 11.831 -3.947 -18.257 1.00 93.94 245 PRO A C 1
ATOM 1909 O O . PRO A 1 245 ? 11.727 -4.828 -17.406 1.00 93.94 245 PRO A O 1
ATOM 1912 N N . VAL A 1 246 ? 12.166 -4.218 -19.522 1.00 92.50 246 VAL A N 1
ATOM 1913 C CA . VAL A 1 246 ? 12.261 -5.592 -20.064 1.00 92.50 246 VAL A CA 1
ATOM 1914 C C . VAL A 1 246 ? 13.306 -6.443 -19.337 1.00 92.50 246 VAL A C 1
ATOM 1916 O O . VAL A 1 246 ? 13.150 -7.655 -19.214 1.00 92.50 246 VAL A O 1
ATOM 1919 N N . ASP A 1 247 ? 14.375 -5.821 -18.855 1.00 94.44 247 ASP A N 1
ATOM 1920 C CA . ASP A 1 247 ? 15.466 -6.469 -18.136 1.00 94.44 247 ASP A CA 1
ATOM 1921 C C . ASP A 1 247 ? 15.319 -6.395 -16.609 1.00 94.44 247 ASP A C 1
ATOM 1923 O O . ASP A 1 247 ? 16.220 -6.856 -15.909 1.00 94.44 247 ASP A O 1
ATOM 1927 N N . PHE A 1 248 ? 14.211 -5.862 -16.081 1.00 96.00 248 PHE A N 1
ATOM 1928 C CA . PHE A 1 248 ? 13.984 -5.731 -14.643 1.00 96.00 248 PHE A CA 1
ATOM 1929 C C . PHE A 1 248 ? 13.897 -7.094 -13.954 1.00 96.00 248 PHE A C 1
ATOM 1931 O O . PHE A 1 248 ? 13.056 -7.932 -14.281 1.00 96.00 248 PHE A O 1
ATOM 1938 N N . VAL A 1 249 ? 14.710 -7.285 -12.916 1.00 94.88 249 VAL A N 1
ATOM 1939 C CA . VAL A 1 249 ? 14.647 -8.469 -12.049 1.00 94.88 249 VAL A CA 1
ATOM 1940 C C . VAL A 1 249 ? 13.963 -8.126 -10.731 1.00 94.88 249 VAL A C 1
ATOM 1942 O O . VAL A 1 249 ? 12.977 -8.760 -10.348 1.00 94.88 249 VAL A O 1
ATOM 1945 N N . ARG A 1 250 ? 14.480 -7.111 -10.035 1.00 94.56 250 ARG A N 1
ATOM 1946 C CA . ARG A 1 250 ? 13.997 -6.649 -8.728 1.00 94.56 250 ARG A CA 1
ATOM 1947 C C . ARG A 1 250 ? 14.451 -5.220 -8.462 1.00 94.56 250 ARG A C 1
ATOM 1949 O O . ARG A 1 250 ? 15.434 -4.762 -9.042 1.00 94.56 250 ARG A O 1
ATOM 1956 N N . PHE A 1 251 ? 13.789 -4.547 -7.526 1.00 94.88 251 PHE A N 1
ATOM 1957 C CA . PHE A 1 251 ? 14.318 -3.307 -6.962 1.00 94.88 251 PHE A CA 1
ATOM 1958 C C . PHE A 1 251 ? 15.683 -3.570 -6.323 1.00 94.88 251 PHE A C 1
ATOM 1960 O O . PHE A 1 251 ? 15.849 -4.563 -5.608 1.00 94.88 251 PHE A O 1
ATOM 1967 N N . ALA A 1 252 ? 16.651 -2.694 -6.588 1.00 92.19 252 ALA A N 1
ATOM 1968 C CA . ALA A 1 252 ? 17.973 -2.820 -5.999 1.00 92.19 252 ALA A CA 1
ATOM 1969 C C . ALA A 1 252 ? 17.885 -2.538 -4.487 1.00 92.19 252 ALA A C 1
ATOM 1971 O O . ALA A 1 252 ? 17.134 -1.652 -4.066 1.00 92.19 252 ALA A O 1
ATOM 1972 N N . PRO A 1 253 ? 18.621 -3.286 -3.653 1.00 82.31 253 PRO A N 1
ATOM 1973 C CA . PRO A 1 253 ? 18.639 -3.048 -2.219 1.00 82.31 253 PRO A CA 1
ATOM 1974 C C . PRO A 1 253 ? 19.360 -1.735 -1.875 1.00 82.31 253 PRO A C 1
ATOM 1976 O O . PRO A 1 253 ? 20.197 -1.241 -2.632 1.00 82.31 253 PRO A O 1
ATOM 1979 N N . GLY A 1 254 ? 19.071 -1.208 -0.686 1.00 76.94 254 GLY A N 1
ATOM 1980 C CA . GLY A 1 254 ? 19.755 -0.049 -0.112 1.00 76.94 254 GLY A CA 1
ATOM 1981 C C . GLY A 1 254 ? 18.871 1.187 0.031 1.00 76.94 254 GLY A C 1
ATOM 1982 O O . GLY A 1 254 ? 17.676 1.164 -0.256 1.00 76.94 254 GLY A O 1
ATOM 1983 N N . THR A 1 255 ? 19.488 2.265 0.509 1.00 74.19 255 THR A N 1
ATOM 1984 C CA . THR A 1 255 ? 18.867 3.561 0.825 1.00 74.19 255 THR A CA 1
ATOM 1985 C C . THR A 1 255 ? 19.257 4.613 -0.208 1.00 74.19 255 THR A C 1
ATOM 1987 O O . THR A 1 255 ? 19.593 5.743 0.129 1.00 74.19 255 THR A O 1
ATOM 1990 N N . ASN A 1 256 ? 19.333 4.224 -1.481 1.00 79.25 256 ASN A N 1
ATOM 1991 C CA . ASN A 1 256 ? 19.701 5.179 -2.516 1.00 79.25 256 ASN A CA 1
ATOM 1992 C C . ASN A 1 256 ? 18.601 6.245 -2.627 1.00 79.25 256 ASN A C 1
ATOM 1994 O O . ASN A 1 256 ? 17.423 5.891 -2.659 1.00 79.25 256 ASN A O 1
ATOM 1998 N N . PRO A 1 257 ? 18.958 7.537 -2.724 1.00 84.69 257 PRO A N 1
ATOM 1999 C CA . PRO A 1 257 ? 17.962 8.592 -2.876 1.00 84.69 257 PRO A CA 1
ATOM 2000 C C . PRO A 1 257 ? 17.190 8.469 -4.195 1.00 84.69 257 PRO A C 1
ATOM 2002 O O . PRO A 1 257 ? 16.047 8.903 -4.286 1.00 84.69 257 PRO A O 1
ATOM 2005 N N . ILE A 1 258 ? 17.822 7.875 -5.211 1.00 92.06 258 ILE A N 1
ATOM 2006 C CA . ILE A 1 258 ? 17.211 7.545 -6.494 1.00 92.06 258 ILE A CA 1
ATOM 2007 C C . ILE A 1 258 ? 16.795 6.076 -6.482 1.00 92.06 258 ILE A C 1
ATOM 2009 O O . ILE A 1 258 ? 17.567 5.214 -6.063 1.00 92.06 258 ILE A O 1
ATOM 2013 N N . LEU A 1 259 ? 15.607 5.789 -7.005 1.00 93.44 259 LEU A N 1
ATOM 2014 C CA . LEU A 1 259 ? 15.121 4.433 -7.212 1.00 93.44 259 LEU A CA 1
ATOM 2015 C C . LEU A 1 259 ? 15.960 3.704 -8.259 1.00 93.44 259 LEU A C 1
ATOM 2017 O O . LEU A 1 259 ? 16.080 4.136 -9.409 1.00 93.44 259 LEU A O 1
ATOM 2021 N N . LEU A 1 260 ? 16.506 2.563 -7.849 1.00 94.38 260 LEU A N 1
ATOM 2022 C CA . LEU A 1 260 ? 17.345 1.705 -8.671 1.00 94.38 260 LEU A CA 1
ATOM 2023 C C . LEU A 1 260 ? 16.728 0.307 -8.796 1.00 94.38 260 LEU A C 1
ATOM 2025 O O . LEU A 1 260 ? 16.017 -0.166 -7.904 1.00 94.38 260 LEU A O 1
ATOM 2029 N N . TYR A 1 261 ? 17.051 -0.388 -9.881 1.00 94.81 261 TYR A N 1
ATOM 2030 C CA . TYR A 1 261 ? 16.688 -1.784 -10.095 1.00 94.81 261 TYR A CA 1
ATOM 2031 C C . TYR A 1 261 ? 17.877 -2.596 -10.603 1.00 94.81 261 TYR A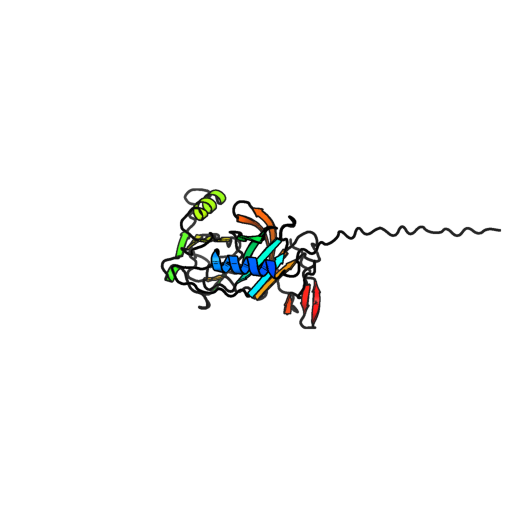 C 1
ATOM 2033 O O . TYR A 1 261 ? 18.793 -2.071 -11.240 1.00 94.81 261 TYR A O 1
ATOM 2041 N N . GLU A 1 262 ? 17.869 -3.886 -10.286 1.00 96.06 262 GLU A N 1
ATOM 2042 C CA . GLU A 1 262 ? 18.819 -4.853 -10.822 1.00 96.06 262 GLU A CA 1
ATOM 2043 C C . GLU A 1 262 ? 18.291 -5.424 -12.138 1.00 96.06 262 GLU A C 1
ATOM 2045 O O . GLU A 1 262 ? 17.123 -5.814 -12.244 1.00 96.06 262 GLU A O 1
ATOM 2050 N N . THR A 1 263 ? 19.177 -5.492 -13.126 1.00 95.69 263 THR A N 1
ATOM 2051 C CA . THR A 1 263 ? 18.894 -6.047 -14.452 1.00 95.69 263 THR A CA 1
ATOM 2052 C C . THR A 1 263 ? 19.244 -7.534 -14.534 1.00 95.69 263 THR A C 1
ATOM 2054 O O . THR A 1 263 ? 20.004 -8.057 -13.713 1.00 95.69 263 THR A O 1
ATOM 2057 N N . SER A 1 264 ? 18.787 -8.219 -15.584 1.00 93.88 264 SER A N 1
ATOM 2058 C CA . SER A 1 264 ? 19.171 -9.609 -15.894 1.00 93.88 264 SER A CA 1
ATOM 2059 C C . SER A 1 264 ? 20.688 -9.805 -16.058 1.00 93.88 264 SER A C 1
ATOM 2061 O O . SER A 1 264 ? 21.214 -10.878 -15.764 1.00 93.88 264 SER A O 1
ATOM 2063 N N . SER A 1 265 ? 21.412 -8.748 -16.444 1.00 94.00 265 SER A N 1
ATOM 2064 C CA . SER A 1 265 ? 22.881 -8.717 -16.532 1.00 94.00 265 SER A CA 1
ATOM 2065 C C . SER A 1 265 ? 23.594 -8.481 -15.189 1.00 94.00 265 SER A C 1
ATOM 2067 O O . SER A 1 265 ? 24.821 -8.416 -15.146 1.00 94.00 265 SER A O 1
ATOM 2069 N N . ARG A 1 266 ? 22.837 -8.335 -14.090 1.00 92.00 266 ARG A N 1
ATOM 2070 C CA . ARG A 1 266 ? 23.286 -7.892 -12.755 1.00 92.00 266 ARG A CA 1
ATOM 2071 C C . ARG A 1 266 ? 23.808 -6.452 -12.688 1.00 92.00 266 ARG A C 1
ATOM 2073 O O . ARG A 1 266 ? 24.304 -6.039 -11.643 1.00 92.00 266 ARG A O 1
ATOM 2080 N N . ALA A 1 267 ? 23.673 -5.668 -13.758 1.00 94.06 267 ALA A N 1
ATOM 2081 C CA . ALA A 1 267 ? 23.875 -4.226 -13.683 1.00 94.06 267 ALA A CA 1
ATOM 2082 C C . ALA A 1 267 ? 22.763 -3.572 -12.850 1.00 94.06 267 ALA A C 1
ATOM 2084 O O . ALA A 1 267 ? 21.616 -4.022 -12.890 1.00 94.06 267 ALA A O 1
ATOM 2085 N N . VAL A 1 268 ? 23.100 -2.495 -12.140 1.00 94.19 268 VAL A N 1
ATOM 2086 C CA . VAL A 1 268 ? 22.143 -1.652 -11.415 1.00 94.19 268 VAL A CA 1
ATOM 2087 C C . VAL A 1 268 ? 21.853 -0.417 -12.256 1.00 94.19 268 VAL A C 1
ATOM 2089 O O . VAL A 1 268 ? 22.780 0.277 -12.679 1.00 94.19 268 VAL A O 1
ATOM 2092 N N . GLN A 1 269 ? 20.577 -0.141 -12.502 1.00 94.50 269 GLN A N 1
ATOM 2093 C CA . GLN A 1 269 ? 20.143 0.995 -13.307 1.00 94.50 269 GLN A CA 1
ATOM 2094 C C . GLN A 1 269 ? 19.128 1.860 -12.552 1.00 94.50 269 GLN A C 1
ATOM 2096 O O . GLN A 1 269 ? 18.349 1.335 -11.756 1.00 94.50 269 GLN A O 1
ATOM 2101 N N . PRO A 1 270 ? 19.109 3.182 -12.789 1.00 93.25 270 PRO A N 1
ATOM 2102 C CA . PRO A 1 270 ? 18.058 4.042 -12.267 1.00 93.25 270 PRO A CA 1
ATOM 2103 C C . PRO A 1 270 ? 16.732 3.799 -12.987 1.00 93.25 270 PRO A C 1
ATOM 2105 O O . PRO A 1 270 ? 16.710 3.570 -14.199 1.00 93.25 270 PRO A O 1
ATOM 2108 N N . LEU A 1 271 ? 15.623 3.920 -12.259 1.00 90.88 271 LEU A N 1
ATOM 2109 C CA . LEU A 1 271 ? 14.305 4.034 -12.877 1.00 90.88 271 LEU A CA 1
ATOM 2110 C C . LEU A 1 271 ? 14.178 5.411 -13.543 1.00 90.88 271 LEU A C 1
ATOM 2112 O O . LEU A 1 271 ? 14.329 6.458 -12.905 1.00 90.88 271 LEU A O 1
ATOM 2116 N N . ARG A 1 272 ? 13.936 5.390 -14.855 1.00 84.69 272 ARG A N 1
ATOM 2117 C CA . ARG A 1 272 ? 13.891 6.558 -15.744 1.00 84.69 272 ARG A CA 1
ATOM 2118 C C . ARG A 1 272 ? 12.503 6.688 -16.358 1.00 84.69 272 ARG A C 1
ATOM 2120 O O . ARG A 1 272 ? 12.339 6.509 -17.559 1.00 84.69 272 ARG A O 1
ATOM 2127 N N . PHE A 1 273 ? 11.509 6.959 -15.529 1.00 81.25 273 PHE A N 1
ATOM 2128 C CA . PHE A 1 273 ? 10.173 7.307 -16.005 1.00 81.25 273 PHE A CA 1
ATOM 2129 C C . PHE A 1 273 ? 9.968 8.807 -15.867 1.00 81.25 273 PHE A C 1
ATOM 2131 O O . PHE A 1 273 ? 10.515 9.423 -14.950 1.00 81.25 273 PHE A O 1
ATOM 2138 N N . LEU A 1 274 ? 9.203 9.381 -16.790 1.00 63.81 274 LEU A N 1
ATOM 2139 C CA . LEU A 1 274 ? 8.678 10.730 -16.653 1.00 63.81 274 LEU A CA 1
ATOM 2140 C C . LEU A 1 274 ? 7.225 10.583 -16.201 1.00 63.81 274 LEU A C 1
ATOM 2142 O O . LEU A 1 274 ? 6.405 10.145 -17.006 1.00 63.81 274 LEU A O 1
ATOM 2146 N N . PRO A 1 275 ? 6.895 10.907 -14.944 1.00 60.41 275 PRO A N 1
ATOM 2147 C CA . PRO A 1 275 ? 5.500 11.044 -14.567 1.00 60.41 275 PRO A CA 1
ATOM 2148 C C . PRO A 1 275 ? 4.918 12.222 -15.361 1.00 60.41 275 PRO A C 1
ATOM 2150 O O . PRO A 1 275 ? 5.509 13.306 -15.381 1.00 60.41 275 PRO A O 1
ATOM 2153 N N . HIS A 1 276 ? 3.827 11.972 -16.087 1.00 54.00 276 HIS A N 1
ATOM 2154 C CA . HIS A 1 276 ? 3.114 12.971 -16.889 1.00 54.00 276 HIS A CA 1
ATOM 2155 C C . HIS A 1 276 ? 2.082 13.733 -16.061 1.00 54.00 276 HIS A C 1
ATOM 2157 O O . HIS A 1 276 ? 1.448 13.103 -15.187 1.00 54.00 276 HIS A O 1
#

Secondary structure (DSSP, 8-state):
----------------------SB----HHHHHHHHHHHHHT--TTBBTTB---PEEEEEEEE-SSSSS-EEEEEEEE-SBTTS-SEEEEEE-TT--EEE-SEEB--S-EEE--S-SB-TGGGT-EEEEE--GGGS---HHHHHHHHHTSS-SEEEE-SSEEEEE--BSS-EEEE-TTSPPPTT--SSTTEEEPP--EEEEEEETTEEEEEEEEEEETTEEEEEEEEEE-TTS-EEEEEEEEEPPTTEEEEPPS--SB-EEEETTS-EEE------

Radius of gyration: 22.36 Å; chains: 1; bounding box: 90×62×46 Å